Protein AF-0000000082935110 (afdb_homodimer)

pLDDT: mean 93.35, std 10.2, range [37.31, 98.75]

InterPro domains:
  IPR002645 STAS domain [PF01740] (18-103)
  IPR002645 STAS domain [PS50801] (18-109)
  IPR003658 Anti-sigma factor antagonist [TIGR00377] (7-105)
  IPR036513 STAS domain superfamily [G3DSA:3.30.750.24] (7-109)
  IPR036513 STAS domain superfamily [SSF52091] (7-104)

Structure (mmCIF, N/CA/C/O backbone):
data_AF-0000000082935110-model_v1
#
loop_
_entity.id
_entity.type
_entity.pdbx_description
1 polymer 'Anti-sigma factor antagonist'
#
loop_
_atom_site.group_PDB
_atom_site.id
_atom_site.type_symbol
_atom_site.label_atom_id
_atom_site.label_alt_id
_atom_site.label_comp_id
_atom_site.label_asym_id
_atom_site.label_entity_id
_atom_site.label_seq_id
_atom_site.pdbx_PDB_ins_code
_atom_site.Cartn_x
_atom_site.Cartn_y
_atom_site.Cartn_z
_atom_site.occupancy
_atom_site.B_iso_or_equiv
_atom_site.auth_seq_id
_atom_site.auth_comp_id
_atom_site.auth_asym_id
_atom_site.auth_atom_id
_atom_site.pdbx_PDB_model_num
ATOM 1 N N . MET A 1 1 ? 16.734 -2.023 -17.781 1 62.44 1 MET A N 1
ATOM 2 C CA . MET A 1 1 ? 16.312 -3.424 -17.812 1 62.44 1 MET A CA 1
ATOM 3 C C . MET A 1 1 ? 14.797 -3.541 -17.828 1 62.44 1 MET A C 1
ATOM 5 O O . MET A 1 1 ? 14.102 -2.785 -17.141 1 62.44 1 MET A O 1
ATOM 9 N N . ASP A 1 2 ? 14.219 -4.438 -18.766 1 86.06 2 ASP A N 1
ATOM 10 C CA . ASP A 1 2 ? 12.805 -4.488 -19.141 1 86.06 2 ASP A CA 1
ATOM 11 C C . ASP A 1 2 ? 11.977 -5.184 -18.062 1 86.06 2 ASP A C 1
ATOM 13 O O . ASP A 1 2 ? 12.508 -5.984 -17.281 1 86.06 2 ASP A O 1
ATOM 17 N N . PHE A 1 3 ? 10.812 -4.848 -17.875 1 94.62 3 PHE A N 1
ATOM 18 C CA . PHE A 1 3 ? 9.859 -5.461 -16.953 1 94.62 3 PHE A CA 1
ATOM 19 C C . PHE A 1 3 ? 9.43 -6.832 -17.469 1 94.62 3 PHE A C 1
ATOM 21 O O . PHE A 1 3 ? 8.938 -6.957 -18.594 1 94.62 3 PHE A O 1
ATOM 28 N N . LYS A 1 4 ? 9.797 -7.891 -16.719 1 97.25 4 LYS A N 1
ATOM 29 C CA . LYS A 1 4 ? 9.422 -9.258 -17.094 1 97.25 4 LYS A CA 1
ATOM 30 C C . LYS A 1 4 ? 8.82 -10 -15.914 1 97.25 4 LYS A C 1
ATOM 32 O O . LYS A 1 4 ? 9.289 -9.883 -14.781 1 97.25 4 LYS A O 1
ATOM 37 N N . ILE A 1 5 ? 7.809 -10.797 -16.188 1 97.81 5 ILE A N 1
ATOM 38 C CA . ILE A 1 5 ? 7.18 -11.648 -15.188 1 97.81 5 ILE A CA 1
ATOM 39 C C . ILE A 1 5 ? 7.117 -13.086 -15.695 1 97.81 5 ILE A C 1
ATOM 41 O O . ILE A 1 5 ? 6.672 -13.344 -16.812 1 97.81 5 ILE A O 1
ATOM 45 N N . THR A 1 6 ? 7.613 -13.977 -14.883 1 98.5 6 THR A N 1
ATOM 46 C CA . THR A 1 6 ? 7.438 -15.398 -15.164 1 98.5 6 THR A CA 1
ATOM 47 C C . THR A 1 6 ? 6.695 -16.078 -14.031 1 98.5 6 THR A C 1
ATOM 49 O O . THR A 1 6 ? 6.684 -15.594 -12.898 1 98.5 6 THR A O 1
ATOM 52 N N . HIS A 1 7 ? 6.023 -17.141 -14.367 1 98.5 7 HIS A N 1
ATOM 53 C CA . HIS A 1 7 ? 5.211 -17.812 -13.367 1 98.5 7 HIS A CA 1
ATOM 54 C C . HIS A 1 7 ? 5.156 -19.312 -13.625 1 98.5 7 HIS A C 1
ATOM 56 O O . HIS A 1 7 ? 5.301 -19.766 -14.766 1 98.5 7 HIS A O 1
ATOM 62 N N . LYS A 1 8 ? 5.055 -20.016 -12.57 1 98.38 8 LYS A N 1
ATOM 63 C CA . LYS A 1 8 ? 4.875 -21.469 -12.602 1 98.38 8 LYS A CA 1
ATOM 64 C C . LYS A 1 8 ? 3.965 -21.922 -11.477 1 98.38 8 LYS A C 1
ATOM 66 O O . LYS A 1 8 ? 4.086 -21.469 -10.336 1 98.38 8 LYS A O 1
ATOM 71 N N . LEU A 1 9 ? 3.107 -22.859 -11.812 1 98.06 9 LEU A N 1
ATOM 72 C CA . LEU A 1 9 ? 2.205 -23.391 -10.797 1 98.06 9 LEU A CA 1
ATOM 73 C C . LEU A 1 9 ? 2.756 -24.688 -10.211 1 98.06 9 LEU A C 1
ATOM 75 O O . LEU A 1 9 ? 3.176 -25.578 -10.945 1 98.06 9 LEU A O 1
ATOM 79 N N . ASN A 1 10 ? 2.951 -24.688 -8.906 1 96.88 10 ASN A N 1
ATOM 80 C CA . ASN A 1 10 ? 3.139 -25.938 -8.18 1 96.88 10 ASN A CA 1
ATOM 81 C C . ASN A 1 10 ? 1.813 -26.5 -7.668 1 96.88 10 ASN A C 1
ATOM 83 O O . ASN A 1 10 ? 1.319 -26.078 -6.625 1 96.88 10 ASN A O 1
ATOM 87 N N . GLU A 1 11 ? 1.205 -27.422 -8.305 1 92.25 11 GLU A N 1
ATOM 88 C CA . GLU A 1 11 ? -0.137 -27.922 -8.031 1 92.25 11 GLU A CA 1
ATOM 89 C C . GLU A 1 11 ? -0.191 -28.641 -6.684 1 92.25 11 GLU A C 1
ATOM 91 O O . GLU A 1 11 ? -1.159 -28.5 -5.934 1 92.25 11 GLU A O 1
ATOM 96 N N . SER A 1 12 ? 0.824 -29.312 -6.422 1 93.12 12 SER A N 1
ATOM 97 C CA . SER A 1 12 ? 0.842 -30.109 -5.203 1 93.12 12 SER A CA 1
ATOM 98 C C . SER A 1 12 ? 0.8 -29.234 -3.961 1 93.12 12 SER A C 1
ATOM 100 O O . SER A 1 12 ? 0.124 -29.562 -2.982 1 93.12 12 SER A O 1
ATOM 102 N N . ASP A 1 13 ? 1.479 -28.062 -4.051 1 93.25 13 ASP A N 1
ATOM 103 C CA . ASP A 1 13 ? 1.578 -27.188 -2.891 1 93.25 13 ASP A CA 1
ATOM 104 C C . ASP A 1 13 ? 0.566 -26.047 -2.98 1 93.25 13 ASP A C 1
ATOM 106 O O . ASP A 1 13 ? 0.461 -25.234 -2.062 1 93.25 13 ASP A O 1
ATOM 110 N N . HIS A 1 14 ? -0.193 -26.016 -4.141 1 95.06 14 HIS A N 1
ATOM 111 C CA . HIS A 1 14 ? -1.148 -24.938 -4.379 1 95.06 14 HIS A CA 1
ATOM 112 C C . HIS A 1 14 ? -0.482 -23.578 -4.258 1 95.06 14 HIS A C 1
ATOM 114 O O . HIS A 1 14 ? -0.963 -22.719 -3.525 1 95.06 14 HIS A O 1
ATOM 120 N N . GLN A 1 15 ? 0.597 -23.484 -5.055 1 97.94 15 GLN A N 1
ATOM 121 C CA . GLN A 1 15 ? 1.384 -22.25 -5.012 1 97.94 15 GLN A CA 1
ATOM 122 C C . GLN A 1 15 ? 1.735 -21.781 -6.418 1 97.94 15 GLN A C 1
ATOM 124 O O . GLN A 1 15 ? 2.082 -22.578 -7.285 1 97.94 15 GLN A O 1
ATOM 129 N N . TRP A 1 16 ? 1.594 -20.469 -6.613 1 98.62 16 TRP A N 1
ATOM 130 C CA . TRP A 1 16 ? 2.201 -19.828 -7.777 1 98.62 16 TRP A CA 1
ATOM 131 C C . TRP A 1 16 ? 3.611 -19.344 -7.457 1 98.62 16 TRP A C 1
ATOM 133 O O . TRP A 1 16 ? 3.812 -18.594 -6.5 1 98.62 16 TRP A O 1
ATOM 143 N N . HIS A 1 17 ? 4.562 -19.859 -8.18 1 98.75 17 HIS A N 1
ATOM 144 C CA . HIS A 1 17 ? 5.91 -19.297 -8.117 1 98.75 17 HIS A CA 1
ATOM 145 C C . HIS A 1 17 ? 6.125 -18.25 -9.211 1 98.75 17 HIS A C 1
ATOM 147 O O . HIS A 1 17 ? 6.051 -18.562 -10.398 1 98.75 17 HIS A O 1
ATOM 153 N N . ILE A 1 18 ? 6.379 -17.016 -8.828 1 98.69 18 ILE A N 1
ATOM 154 C CA . ILE A 1 18 ? 6.449 -15.875 -9.742 1 98.69 18 ILE A CA 1
ATOM 155 C C . ILE A 1 18 ? 7.809 -15.195 -9.617 1 98.69 18 ILE A C 1
ATOM 157 O O . ILE A 1 18 ? 8.344 -15.062 -8.516 1 98.69 18 ILE A O 1
ATOM 161 N N . SER A 1 19 ? 8.352 -14.812 -10.711 1 98.56 19 SER A N 1
ATOM 162 C CA . SER A 1 19 ? 9.57 -14.008 -10.719 1 98.56 19 SER A CA 1
ATOM 163 C C . SER A 1 19 ? 9.336 -12.672 -11.422 1 98.56 19 SER A C 1
ATOM 165 O O . SER A 1 19 ? 8.758 -12.625 -12.508 1 98.56 19 SER A O 1
ATOM 167 N N . ILE A 1 20 ? 9.773 -11.602 -10.773 1 98.19 20 ILE A N 1
ATOM 168 C CA . ILE A 1 20 ? 9.641 -10.266 -11.344 1 98.19 20 ILE A CA 1
ATOM 169 C C . ILE A 1 20 ? 11.031 -9.68 -11.602 1 98.19 20 ILE A C 1
ATOM 171 O O . ILE A 1 20 ? 11.891 -9.695 -10.719 1 98.19 20 ILE A O 1
ATOM 175 N N . GLU A 1 21 ? 11.195 -9.172 -12.781 1 97.75 21 GLU A N 1
ATOM 176 C CA . GLU A 1 21 ? 12.445 -8.539 -13.18 1 97.75 21 GLU A CA 1
ATOM 177 C C . GLU A 1 21 ? 12.219 -7.086 -13.586 1 97.75 21 GLU A C 1
ATOM 179 O O . GLU A 1 21 ? 11.234 -6.766 -14.25 1 97.75 21 GLU A O 1
ATOM 184 N N . GLY A 1 22 ? 13.156 -6.211 -13.188 1 97.5 22 GLY A N 1
ATOM 185 C CA . GLY A 1 22 ? 13.094 -4.812 -13.578 1 97.5 22 GLY A CA 1
ATOM 186 C C . GLY A 1 22 ? 12.594 -3.904 -12.469 1 97.5 22 GLY A C 1
ATOM 187 O O . GLY A 1 22 ? 13.031 -4.02 -11.328 1 97.5 22 GLY A O 1
ATOM 188 N N . GLU A 1 23 ? 11.805 -2.928 -12.875 1 97.19 23 GLU A N 1
ATOM 189 C CA . GLU A 1 23 ? 11.219 -1.966 -11.945 1 97.19 23 GLU A CA 1
ATOM 190 C C . GLU A 1 23 ? 9.695 -1.982 -12.016 1 97.19 23 GLU A C 1
ATOM 192 O O . GLU A 1 23 ? 9.117 -2.389 -13.023 1 97.19 23 GLU A O 1
ATOM 197 N N . ILE A 1 24 ? 9.062 -1.687 -10.891 1 96.56 24 ILE A N 1
ATOM 198 C CA . ILE A 1 24 ? 7.613 -1.527 -10.875 1 96.56 24 ILE A CA 1
ATOM 199 C C . ILE A 1 24 ? 7.258 -0.07 -10.594 1 96.56 24 ILE A C 1
ATOM 201 O O . ILE A 1 24 ? 7.562 0.453 -9.516 1 96.56 24 ILE A O 1
ATOM 205 N N . ASP A 1 25 ? 6.684 0.515 -11.609 1 92.94 25 ASP A N 1
ATOM 206 C CA . ASP A 1 25 ? 6.293 1.915 -11.484 1 92.94 25 ASP A CA 1
ATOM 207 C C . ASP A 1 25 ? 4.938 2.164 -12.141 1 92.94 25 ASP A C 1
ATOM 209 O O . ASP A 1 25 ? 4.188 1.224 -12.406 1 92.94 25 ASP A O 1
ATOM 213 N N . ILE A 1 26 ? 4.629 3.371 -12.359 1 87.56 26 ILE A N 1
ATOM 214 C CA . ILE A 1 26 ? 3.311 3.779 -12.828 1 87.56 26 ILE A CA 1
ATOM 215 C C . ILE A 1 26 ? 3.047 3.176 -14.211 1 87.56 26 ILE A C 1
ATOM 217 O O . ILE A 1 26 ? 1.896 2.936 -14.578 1 87.56 26 ILE A O 1
ATOM 221 N N . TYR A 1 27 ? 4.066 2.824 -14.906 1 91.31 27 TYR A N 1
ATOM 222 C CA . TYR A 1 27 ? 3.91 2.389 -16.297 1 91.31 27 TYR A CA 1
ATOM 223 C C . TYR A 1 27 ? 3.588 0.901 -16.359 1 91.31 27 TYR A C 1
ATOM 225 O O . TYR A 1 27 ? 2.936 0.445 -17.297 1 91.31 27 TYR A O 1
ATOM 233 N N . ASN A 1 28 ? 4.023 0.143 -15.328 1 94.62 28 ASN A N 1
ATOM 234 C CA . ASN A 1 28 ? 3.852 -1.299 -15.477 1 94.62 28 ASN A CA 1
ATOM 235 C C . ASN A 1 28 ? 3.143 -1.902 -14.266 1 94.62 28 ASN A C 1
ATOM 237 O O . ASN A 1 28 ? 2.889 -3.107 -14.227 1 94.62 28 ASN A O 1
ATOM 241 N N . SER A 1 29 ? 2.801 -1.12 -13.289 1 95.69 29 SER A N 1
ATOM 242 C CA . SER A 1 29 ? 2.131 -1.603 -12.086 1 95.69 29 SER A CA 1
ATOM 243 C C . SER A 1 29 ? 0.805 -2.277 -12.422 1 95.69 29 SER A C 1
ATOM 245 O O . SER A 1 29 ? 0.454 -3.299 -11.828 1 95.69 29 SER A O 1
ATOM 247 N N . GLU A 1 30 ? 0.06 -1.732 -13.359 1 93.81 30 GLU A N 1
ATOM 248 C CA . GLU A 1 30 ? -1.21 -2.324 -13.773 1 93.81 30 GLU A CA 1
ATOM 249 C C . GLU A 1 30 ? -0.994 -3.658 -14.477 1 93.81 30 GLU A C 1
ATOM 251 O O . GLU A 1 30 ? -1.81 -4.574 -14.352 1 93.81 30 GLU A O 1
ATOM 256 N N . GLN A 1 31 ? 0.035 -3.666 -15.195 1 95.5 31 GLN A N 1
ATOM 257 C CA . GLN A 1 31 ? 0.378 -4.93 -15.836 1 95.5 31 GLN A CA 1
ATOM 258 C C . GLN A 1 31 ? 0.664 -6.016 -14.805 1 95.5 31 GLN A C 1
ATOM 260 O O . GLN A 1 31 ? 0.218 -7.152 -14.945 1 95.5 31 GLN A O 1
ATOM 265 N N . LEU A 1 32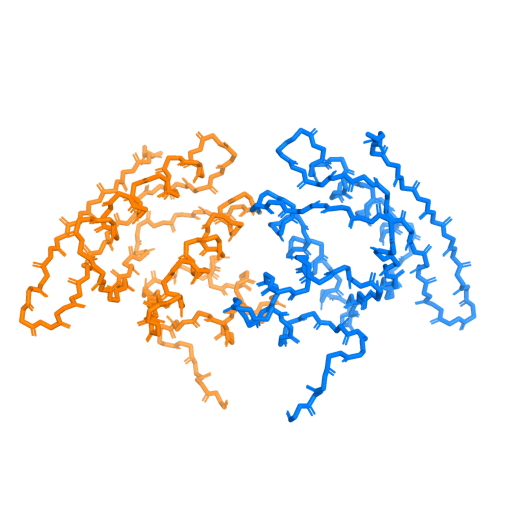 ? 1.422 -5.664 -13.797 1 97.38 32 LEU A N 1
ATOM 266 C CA . LEU A 1 32 ? 1.684 -6.586 -12.695 1 97.38 32 LEU A CA 1
ATOM 267 C C . LEU A 1 32 ? 0.38 -7.062 -12.062 1 97.38 32 LEU A C 1
ATOM 269 O O . LEU A 1 32 ? 0.146 -8.266 -11.938 1 97.38 32 LEU A O 1
ATOM 273 N N . LYS A 1 33 ? -0.404 -6.148 -11.68 1 96.88 33 LYS A N 1
ATOM 274 C CA . LYS A 1 33 ? -1.681 -6.449 -11.031 1 96.88 33 LYS A CA 1
ATOM 275 C C . LYS A 1 33 ? -2.533 -7.363 -11.906 1 96.88 33 LYS A C 1
ATOM 277 O O . LYS A 1 33 ? -3.055 -8.375 -11.438 1 96.88 33 LYS A O 1
ATOM 282 N N . GLY A 1 34 ? -2.662 -6.996 -13.195 1 97.5 34 GLY A N 1
ATOM 283 C CA . GLY A 1 34 ? -3.459 -7.785 -14.117 1 97.5 34 GLY A CA 1
ATOM 284 C C . GLY A 1 34 ? -2.977 -9.219 -14.258 1 97.5 34 GLY A C 1
ATOM 285 O O . GLY A 1 34 ? -3.779 -10.148 -14.25 1 97.5 34 GLY A O 1
ATOM 286 N N . LYS A 1 35 ? -1.731 -9.344 -14.352 1 98.19 35 LYS A N 1
ATOM 287 C CA . LYS A 1 35 ? -1.155 -10.672 -14.508 1 98.19 35 LYS A CA 1
ATOM 288 C C . LYS A 1 35 ? -1.41 -11.531 -13.273 1 98.19 35 LYS A C 1
ATOM 290 O O . LYS A 1 35 ? -1.788 -12.703 -13.391 1 98.19 35 LYS A O 1
ATOM 295 N N . LEU A 1 36 ? -1.192 -10.984 -12.109 1 98.44 36 LEU A N 1
ATOM 296 C CA . LEU A 1 36 ? -1.389 -11.75 -10.875 1 98.44 36 LEU A CA 1
ATOM 297 C C . LEU A 1 36 ? -2.861 -12.086 -10.672 1 98.44 36 LEU A C 1
ATOM 299 O O . LEU A 1 36 ? -3.195 -13.172 -10.203 1 98.44 36 LEU A O 1
ATOM 303 N N . TYR A 1 37 ? -3.75 -11.203 -11.086 1 98.31 37 TYR A N 1
ATOM 304 C CA . TYR A 1 37 ? -5.18 -11.484 -11.031 1 98.31 37 TYR A CA 1
ATOM 305 C C . TYR A 1 37 ? -5.543 -12.641 -11.953 1 98.31 37 TYR A C 1
ATOM 307 O O . TYR A 1 37 ? -6.324 -13.516 -11.586 1 98.31 37 TYR A O 1
ATOM 315 N N . GLU A 1 38 ? -4.969 -12.555 -13.141 1 98.44 38 GLU A N 1
ATOM 316 C CA . GLU A 1 38 ? -5.215 -13.625 -14.102 1 98.44 38 GLU A CA 1
ATOM 317 C C . GLU A 1 38 ? -4.812 -14.984 -13.539 1 98.44 38 GLU A C 1
ATOM 319 O O . GLU A 1 38 ? -5.547 -15.961 -13.68 1 98.44 38 GLU A O 1
ATOM 324 N N . LEU A 1 39 ? -3.684 -15.031 -12.93 1 98.5 39 LEU A N 1
ATOM 325 C CA . LEU A 1 39 ? -3.203 -16.281 -12.344 1 98.5 39 LEU A CA 1
ATOM 326 C C . LEU A 1 39 ? -4.152 -16.766 -11.258 1 98.5 39 LEU A C 1
ATOM 328 O O . LEU A 1 39 ? -4.457 -17.953 -11.18 1 98.5 39 LEU A O 1
ATOM 332 N N . LEU A 1 40 ? -4.664 -15.852 -10.43 1 98.19 40 LEU A N 1
ATOM 333 C CA . LEU A 1 40 ? -5.531 -16.203 -9.312 1 98.19 40 LEU A CA 1
ATOM 334 C C . LEU A 1 40 ? -6.906 -16.641 -9.805 1 98.19 40 LEU A C 1
ATOM 336 O O . LEU A 1 40 ? -7.605 -17.391 -9.125 1 98.19 40 LEU A O 1
ATOM 340 N N . GLU A 1 41 ? -7.254 -16.109 -11 1 97.75 41 GLU A N 1
ATOM 341 C CA . GLU A 1 41 ? -8.492 -16.578 -11.625 1 97.75 41 GLU A CA 1
ATOM 342 C C . GLU A 1 41 ? -8.367 -18 -12.125 1 97.75 41 GLU A C 1
ATOM 344 O O . GLU A 1 41 ? -9.328 -18.781 -12.07 1 97.75 41 GLU A O 1
ATOM 349 N N . GLU A 1 42 ? -7.215 -18.234 -12.602 1 97.5 42 GLU A N 1
ATOM 350 C CA . GLU A 1 42 ? -6.945 -19.594 -13.07 1 97.5 42 GLU A CA 1
ATOM 351 C C . GLU A 1 42 ? -6.914 -20.594 -11.914 1 97.5 42 GLU A C 1
ATOM 353 O O . GLU A 1 42 ? -7.484 -21.672 -12.008 1 97.5 42 GLU A O 1
ATOM 358 N N . LYS A 1 43 ? -6.211 -20.203 -10.805 1 97.75 43 LYS A N 1
ATOM 359 C CA . LYS A 1 43 ? -6.102 -21.031 -9.609 1 97.75 43 LYS A CA 1
ATOM 360 C C . LYS A 1 43 ? -5.887 -20.188 -8.367 1 97.75 43 LYS A C 1
ATOM 362 O O . LYS A 1 43 ? -4.898 -19.453 -8.273 1 97.75 43 LYS A O 1
ATOM 367 N N . GLN A 1 44 ? -6.863 -20.344 -7.504 1 97.56 44 GLN A N 1
ATOM 368 C CA . GLN A 1 44 ? -6.664 -19.688 -6.211 1 97.56 44 GLN A CA 1
ATOM 369 C C . GLN A 1 44 ? -5.578 -20.391 -5.402 1 97.56 44 GLN A C 1
ATOM 371 O O . GLN A 1 44 ? -5.75 -21.547 -4.992 1 97.56 44 GLN A O 1
ATOM 376 N N . ALA A 1 45 ? -4.422 -19.719 -5.262 1 97.94 45 ALA A N 1
ATOM 377 C CA . ALA A 1 45 ? -3.262 -20.281 -4.574 1 97.94 45 ALA A CA 1
ATOM 378 C C . ALA A 1 45 ? -2.398 -19.188 -3.967 1 97.94 45 ALA A C 1
ATOM 380 O O . ALA A 1 45 ? -2.504 -18.016 -4.355 1 97.94 45 ALA A O 1
ATOM 381 N N . ASP A 1 46 ? -1.572 -19.547 -3.01 1 97.88 46 ASP A N 1
ATOM 382 C CA . ASP A 1 46 ? -0.601 -18.594 -2.473 1 97.88 46 ASP A CA 1
ATOM 383 C C . ASP A 1 46 ? 0.363 -18.125 -3.559 1 97.88 46 ASP A C 1
ATOM 385 O O . ASP A 1 46 ? 0.668 -18.859 -4.492 1 97.88 46 ASP A O 1
ATOM 389 N N . LEU A 1 47 ? 0.794 -16.891 -3.432 1 98.5 47 LEU A N 1
ATOM 390 C CA . LEU A 1 47 ? 1.776 -16.344 -4.359 1 98.5 47 LEU A CA 1
ATOM 391 C C . LEU A 1 47 ? 3.16 -16.297 -3.719 1 98.5 47 LEU A C 1
ATOM 393 O O . LEU A 1 47 ? 3.33 -15.719 -2.643 1 98.5 47 LEU A O 1
ATOM 397 N N . TYR A 1 48 ? 4.094 -16.969 -4.262 1 98.31 48 TYR A N 1
ATOM 398 C CA . TYR A 1 48 ? 5.504 -16.875 -3.902 1 98.31 48 TYR A CA 1
ATOM 399 C C . TYR A 1 48 ? 6.281 -16.078 -4.949 1 98.31 48 TYR A C 1
ATOM 401 O O . TYR A 1 48 ? 6.535 -16.578 -6.051 1 98.31 48 TYR A O 1
ATOM 409 N N . ILE A 1 49 ? 6.68 -14.867 -4.59 1 98.5 49 ILE A N 1
ATOM 410 C CA . ILE A 1 49 ? 7.262 -13.938 -5.555 1 98.5 49 ILE A CA 1
ATOM 411 C C . ILE A 1 49 ? 8.75 -13.766 -5.27 1 98.5 49 ILE A C 1
ATOM 413 O O . ILE A 1 49 ? 9.133 -13.266 -4.211 1 98.5 49 ILE A O 1
ATOM 417 N N . ASP A 1 50 ? 9.547 -14.234 -6.207 1 98.25 50 ASP A N 1
ATOM 418 C CA . ASP A 1 50 ? 10.992 -14.031 -6.188 1 98.25 50 ASP A CA 1
ATOM 419 C C . ASP A 1 50 ? 11.359 -12.648 -6.723 1 98.25 50 ASP A C 1
ATOM 421 O O . ASP A 1 50 ? 11.109 -12.344 -7.891 1 98.25 50 ASP A O 1
ATOM 425 N N . CYS A 1 51 ? 11.969 -11.797 -5.898 1 97.94 51 CYS A N 1
ATOM 426 C CA . CYS A 1 51 ? 12.273 -10.414 -6.258 1 97.94 51 CYS A CA 1
ATOM 427 C C . CYS A 1 51 ? 13.773 -10.219 -6.449 1 97.94 51 CYS A C 1
ATOM 429 O O . CYS A 1 51 ? 14.273 -9.102 -6.348 1 97.94 51 CYS A O 1
ATOM 431 N N . SER A 1 52 ? 14.508 -11.312 -6.719 1 97.38 52 SER A N 1
ATOM 432 C CA . SER A 1 52 ? 15.961 -11.25 -6.844 1 97.38 52 SER A CA 1
ATOM 433 C C . SER A 1 52 ? 16.375 -10.297 -7.957 1 97.38 52 SER A C 1
ATOM 435 O O . SER A 1 52 ? 17.469 -9.711 -7.902 1 97.38 52 SER A O 1
ATOM 437 N N . ASN A 1 53 ? 15.516 -10.086 -8.969 1 97.62 53 ASN A N 1
ATOM 438 C CA . ASN A 1 53 ? 15.859 -9.219 -10.094 1 97.62 53 ASN A CA 1
ATOM 439 C C . ASN A 1 53 ? 14.945 -7.996 -10.156 1 97.62 53 ASN A C 1
ATOM 441 O O . ASN A 1 53 ? 14.859 -7.344 -11.203 1 97.62 53 ASN A O 1
ATOM 445 N N . LEU A 1 54 ? 14.164 -7.734 -9.109 1 97.69 54 LEU A N 1
ATOM 446 C CA . LEU A 1 54 ? 13.406 -6.496 -8.977 1 97.69 54 LEU A CA 1
ATOM 447 C C . LEU A 1 54 ? 14.297 -5.363 -8.477 1 97.69 54 LEU A C 1
ATOM 449 O O . LEU A 1 54 ? 14.781 -5.406 -7.348 1 97.69 54 LEU A O 1
ATOM 453 N N . GLU A 1 55 ? 14.406 -4.352 -9.211 1 97.62 55 GLU A N 1
ATOM 454 C CA . GLU A 1 55 ? 15.375 -3.297 -8.93 1 97.62 55 GLU A CA 1
ATOM 455 C C . GLU A 1 55 ? 14.734 -2.148 -8.156 1 97.62 55 GLU A C 1
ATOM 457 O O . GLU A 1 55 ? 15.414 -1.436 -7.418 1 97.62 55 GLU A O 1
ATOM 462 N N . TYR A 1 56 ? 13.508 -1.979 -8.461 1 96.44 56 TYR A N 1
ATOM 463 C CA . TYR A 1 56 ? 12.844 -0.821 -7.871 1 96.44 56 TYR A CA 1
ATOM 464 C C . TYR A 1 56 ? 11.328 -1.013 -7.848 1 96.44 56 TYR A C 1
ATOM 466 O O . TYR A 1 56 ? 10.773 -1.682 -8.719 1 96.44 56 TYR A O 1
ATOM 474 N N . ILE A 1 57 ? 10.664 -0.428 -6.809 1 96.38 57 ILE A N 1
ATOM 475 C CA . ILE A 1 57 ? 9.211 -0.386 -6.73 1 96.38 57 ILE A CA 1
ATOM 476 C C . ILE A 1 57 ? 8.758 0.966 -6.18 1 96.38 57 ILE A C 1
ATOM 478 O O . ILE A 1 57 ? 9.32 1.465 -5.203 1 96.38 57 ILE A O 1
ATOM 482 N N . ASP A 1 58 ? 7.805 1.613 -6.859 1 93.31 58 ASP A N 1
ATOM 483 C CA . ASP A 1 58 ? 7.293 2.881 -6.348 1 93.31 58 ASP A CA 1
ATOM 484 C C . ASP A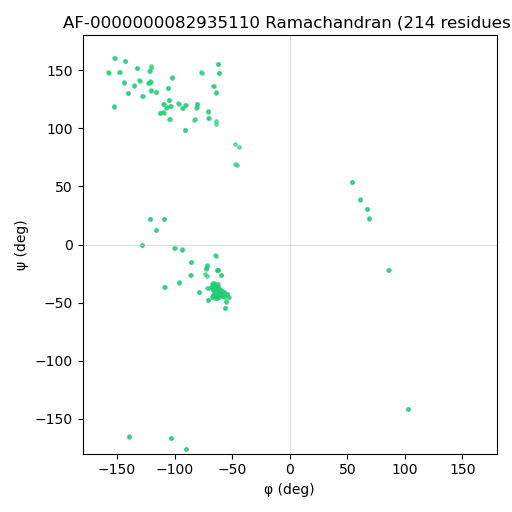 1 58 ? 5.926 2.699 -5.699 1 93.31 58 ASP A C 1
ATOM 486 O O . ASP A 1 58 ? 5.523 1.575 -5.387 1 93.31 58 ASP A O 1
ATOM 490 N N . SER A 1 59 ? 5.258 3.729 -5.449 1 91.62 59 SER A N 1
ATOM 491 C CA . SER A 1 59 ? 3.979 3.703 -4.746 1 91.62 59 SER A CA 1
ATOM 492 C C . SER A 1 59 ? 2.92 2.961 -5.551 1 91.62 59 SER A C 1
ATOM 494 O O . SER A 1 59 ? 2.08 2.258 -4.984 1 91.62 59 SER A O 1
ATOM 496 N N . THR A 1 60 ? 2.973 3.117 -6.898 1 93.12 60 THR A N 1
ATOM 497 C CA . THR A 1 60 ? 1.997 2.408 -7.719 1 93.12 60 THR A CA 1
ATOM 498 C C . THR A 1 60 ? 2.217 0.9 -7.637 1 93.12 60 THR A C 1
ATOM 500 O O . THR A 1 60 ? 1.256 0.13 -7.578 1 93.12 60 THR A O 1
ATOM 503 N N . GLY A 1 61 ? 3.451 0.499 -7.617 1 96.06 61 GLY A N 1
ATOM 504 C CA . GLY A 1 61 ? 3.783 -0.906 -7.441 1 96.06 61 GLY A CA 1
ATOM 505 C C . GLY A 1 61 ? 3.324 -1.465 -6.109 1 96.06 61 GLY A C 1
ATOM 506 O O . GLY A 1 61 ? 2.76 -2.559 -6.051 1 96.06 61 GLY A O 1
ATOM 507 N N . LEU A 1 62 ? 3.516 -0.738 -5.102 1 95.25 62 LEU A N 1
ATOM 508 C CA . LEU A 1 62 ? 3.062 -1.143 -3.773 1 95.25 62 LEU A CA 1
ATOM 509 C C . 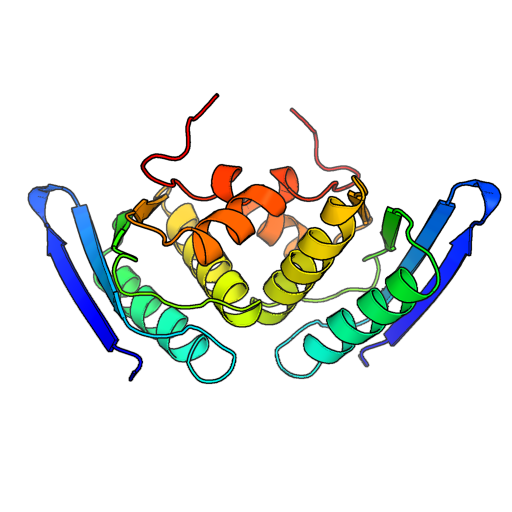LEU A 1 62 ? 1.543 -1.267 -3.732 1 95.25 62 LEU A C 1
ATOM 511 O O . LEU A 1 62 ? 1.01 -2.236 -3.188 1 95.25 62 LEU A O 1
ATOM 515 N N . GLY A 1 63 ? 0.898 -0.267 -4.289 1 95.62 63 GLY A N 1
ATOM 516 C CA . GLY A 1 63 ? -0.552 -0.319 -4.379 1 95.62 63 GLY A CA 1
ATOM 517 C C . GLY A 1 63 ? -1.06 -1.539 -5.125 1 95.62 63 GLY A C 1
ATOM 518 O O . GLY A 1 63 ? -2.043 -2.16 -4.715 1 95.62 63 GLY A O 1
ATOM 519 N N . SER A 1 64 ? -0.398 -1.88 -6.191 1 96.31 64 SER A N 1
ATOM 520 C CA . SER A 1 64 ? -0.775 -3.062 -6.957 1 96.31 64 SER A CA 1
ATOM 521 C C . SER A 1 64 ? -0.636 -4.332 -6.117 1 96.31 64 SER A C 1
ATOM 523 O O . SER A 1 64 ? -1.512 -5.199 -6.145 1 96.31 64 SER A O 1
ATOM 525 N N . LEU A 1 65 ? 0.469 -4.422 -5.355 1 96.88 65 LEU A N 1
ATOM 526 C CA . LEU A 1 65 ? 0.671 -5.582 -4.492 1 96.88 65 LEU A CA 1
ATOM 527 C C . LEU A 1 65 ? -0.409 -5.66 -3.42 1 96.88 65 LEU A C 1
ATOM 529 O O . LEU A 1 65 ? -0.904 -6.746 -3.109 1 96.88 65 LEU A O 1
ATOM 533 N N . VAL A 1 66 ? -0.791 -4.578 -2.906 1 95.12 66 VAL A N 1
ATOM 534 C CA . VAL A 1 66 ? -1.844 -4.52 -1.896 1 95.12 66 VAL A CA 1
ATOM 535 C C . VAL A 1 66 ? -3.17 -4.961 -2.508 1 95.12 66 VAL A C 1
ATOM 537 O O . VAL A 1 66 ? -3.936 -5.699 -1.879 1 95.12 66 VAL A O 1
ATOM 540 N N . SER A 1 67 ? -3.436 -4.512 -3.705 1 95.19 67 SER A N 1
ATOM 541 C CA . SER A 1 67 ? -4.652 -4.922 -4.398 1 95.19 67 SER A CA 1
ATOM 542 C C . SER A 1 67 ? -4.688 -6.43 -4.609 1 95.19 67 SER A C 1
ATOM 544 O O . SER A 1 67 ? -5.727 -7.066 -4.422 1 95.19 67 SER A O 1
ATOM 546 N N . VAL A 1 68 ? -3.604 -6.953 -4.996 1 97.5 68 VAL A N 1
ATOM 547 C CA . VAL A 1 68 ? -3.518 -8.391 -5.199 1 97.5 68 VAL A CA 1
ATOM 548 C C . VAL A 1 68 ? -3.695 -9.117 -3.863 1 97.5 68 VAL A C 1
ATOM 550 O O . VAL A 1 68 ? -4.355 -10.156 -3.795 1 97.5 68 VAL A O 1
ATOM 553 N N . LEU A 1 69 ? -3.094 -8.539 -2.836 1 96.19 69 LEU A N 1
ATOM 554 C CA . LEU A 1 69 ? -3.236 -9.117 -1.503 1 96.19 69 LEU A CA 1
ATOM 555 C C . LEU A 1 69 ? -4.703 -9.18 -1.091 1 96.19 69 LEU A C 1
ATOM 557 O O . LEU A 1 69 ? -5.148 -10.172 -0.512 1 96.19 69 LEU A O 1
ATOM 561 N N . LYS A 1 70 ? -5.441 -8.156 -1.356 1 94 70 LYS A N 1
ATOM 562 C CA . LYS A 1 70 ? -6.875 -8.141 -1.081 1 94 70 LYS A CA 1
ATOM 563 C C . LYS A 1 70 ? -7.57 -9.344 -1.701 1 94 70 LYS A C 1
ATOM 565 O O . LYS A 1 70 ? -8.367 -10.016 -1.042 1 94 70 LYS A O 1
ATOM 570 N N . LYS A 1 71 ? -7.242 -9.602 -2.891 1 95.69 71 LYS A N 1
ATOM 571 C CA . LYS A 1 71 ? -7.84 -10.727 -3.6 1 95.69 71 LYS A CA 1
ATOM 572 C C . LYS A 1 71 ? -7.418 -12.055 -2.977 1 95.69 71 LYS A C 1
ATOM 574 O O . LYS A 1 71 ? -8.25 -12.945 -2.777 1 95.69 71 LYS A O 1
ATOM 579 N N . VAL A 1 72 ? -6.148 -12.156 -2.666 1 97.25 72 VAL A N 1
ATOM 580 C CA . VAL A 1 72 ? -5.586 -13.383 -2.107 1 97.25 72 VAL A CA 1
ATOM 581 C C . VAL A 1 72 ? -6.223 -13.672 -0.75 1 97.25 72 VAL A C 1
ATOM 583 O O . VAL A 1 72 ? -6.52 -14.828 -0.429 1 97.25 72 VAL A O 1
ATOM 586 N N . LYS A 1 73 ? -6.488 -12.641 -0.006 1 95.5 73 LYS A N 1
ATOM 587 C CA . LYS A 1 73 ? -7.027 -12.789 1.344 1 95.5 73 LYS A CA 1
ATOM 588 C C . LYS A 1 73 ? -8.492 -13.219 1.309 1 95.5 73 LYS A C 1
ATOM 590 O O . LYS A 1 73 ? -9 -13.773 2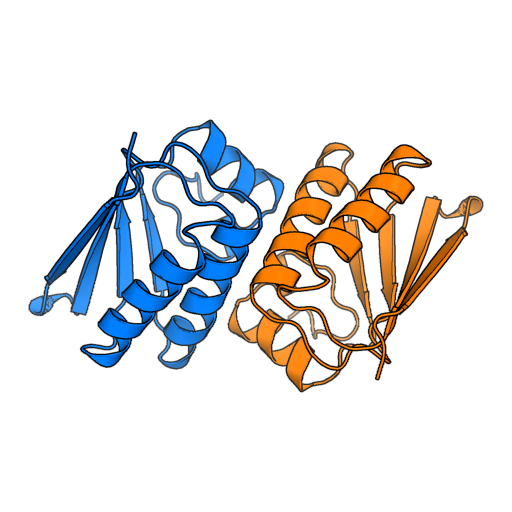.283 1 95.5 73 LYS A O 1
ATOM 595 N N . GLN A 1 74 ? -9.102 -12.992 0.203 1 94.06 74 GLN A N 1
ATOM 596 C CA . GLN A 1 74 ? -10.5 -13.383 0.064 1 94.06 74 GLN A CA 1
ATOM 597 C C . GLN A 1 74 ? -10.672 -14.898 0.186 1 94.06 74 GLN A C 1
ATOM 599 O O . GLN A 1 74 ? -11.75 -15.383 0.515 1 94.06 74 GLN A O 1
ATOM 604 N N . PHE A 1 75 ? -9.602 -15.641 -0.061 1 95.12 75 PHE A N 1
ATOM 605 C CA . PHE A 1 75 ? -9.672 -17.078 0.094 1 95.12 75 PHE A CA 1
ATOM 606 C C . PHE A 1 75 ? -8.648 -17.578 1.11 1 95.12 75 PHE A C 1
ATOM 608 O O . PHE A 1 75 ? -8.141 -18.688 0.997 1 95.12 75 PHE A O 1
ATOM 615 N N . ASN A 1 76 ? -8.211 -16.641 1.993 1 94.5 76 ASN A N 1
ATOM 616 C CA . ASN A 1 76 ? -7.34 -16.891 3.133 1 94.5 76 ASN A CA 1
ATOM 617 C C . ASN A 1 76 ? -5.945 -17.312 2.684 1 94.5 76 ASN A C 1
ATOM 619 O O . ASN A 1 76 ? -5.305 -18.141 3.332 1 94.5 76 ASN A O 1
ATOM 623 N N . GLY A 1 77 ? -5.57 -16.797 1.518 1 95.75 77 GLY A N 1
ATOM 624 C CA . GLY A 1 77 ? -4.211 -17.016 1.043 1 95.75 77 GLY A CA 1
ATOM 625 C C . GLY A 1 77 ? -3.242 -15.938 1.501 1 95.75 77 GLY A C 1
ATOM 626 O O . GLY A 1 77 ? -3.605 -15.062 2.289 1 95.75 77 GLY A O 1
ATOM 627 N N . ASN A 1 78 ? -1.916 -16.109 0.958 1 95.62 78 ASN A N 1
ATOM 628 C CA . ASN A 1 78 ? -0.868 -15.164 1.339 1 95.62 78 ASN A CA 1
ATOM 629 C C . ASN A 1 78 ? 0.063 -14.859 0.169 1 95.62 78 ASN A C 1
ATOM 631 O O . ASN A 1 78 ? 0.106 -15.609 -0.808 1 95.62 78 ASN A O 1
ATOM 635 N N . ILE A 1 79 ? 0.681 -13.75 0.31 1 97.44 79 ILE A N 1
ATOM 636 C CA . ILE A 1 79 ? 1.748 -13.375 -0.613 1 97.44 79 ILE A CA 1
ATOM 637 C C . ILE A 1 79 ? 3.096 -13.445 0.102 1 97.44 79 ILE A C 1
ATOM 639 O O . ILE A 1 79 ? 3.295 -12.781 1.124 1 97.44 79 ILE A O 1
ATOM 643 N N . HIS A 1 80 ? 3.939 -14.266 -0.434 1 97.31 80 HIS A N 1
ATOM 644 C CA . HIS A 1 80 ? 5.309 -14.383 0.06 1 97.31 80 HIS A CA 1
ATOM 645 C C . HIS A 1 80 ? 6.293 -13.695 -0.876 1 97.31 80 HIS A C 1
ATOM 647 O O . HIS A 1 80 ? 6.301 -13.961 -2.08 1 97.31 80 HIS A O 1
ATOM 653 N N . LEU A 1 81 ? 7.039 -12.781 -0.308 1 98.06 81 LEU A N 1
ATOM 654 C CA . LEU A 1 81 ? 8.094 -12.117 -1.062 1 98.06 81 LEU A CA 1
ATOM 655 C C . LEU A 1 81 ? 9.469 -12.625 -0.64 1 98.06 81 LEU A C 1
ATOM 657 O O . LEU A 1 81 ? 9.734 -12.797 0.552 1 98.06 81 LEU A O 1
ATOM 661 N N . SER A 1 82 ? 10.32 -12.914 -1.626 1 97.5 82 SER A N 1
ATOM 662 C CA . SER A 1 82 ? 11.656 -13.398 -1.298 1 97.5 82 SER A CA 1
ATOM 663 C C . SER A 1 82 ? 12.727 -12.656 -2.092 1 97.5 82 SER A C 1
ATOM 665 O O . SER A 1 82 ? 12.438 -12.078 -3.139 1 97.5 82 SER A O 1
ATOM 667 N N . GLN A 1 83 ? 13.938 -12.578 -1.487 1 97.44 83 GLN A N 1
ATOM 668 C CA . GLN A 1 83 ? 15.164 -12.078 -2.109 1 97.44 83 GLN A CA 1
ATOM 669 C C . GLN A 1 83 ? 15.008 -10.617 -2.525 1 97.44 83 GLN A C 1
ATOM 671 O O . GLN A 1 83 ? 15.414 -10.234 -3.623 1 97.44 83 GLN A O 1
ATOM 676 N N . LEU A 1 84 ? 14.305 -9.859 -1.655 1 97 84 LEU A N 1
ATOM 677 C CA . LEU A 1 84 ? 14.203 -8.43 -1.902 1 97 84 LEU A CA 1
ATOM 678 C C . LEU A 1 84 ? 15.57 -7.766 -1.819 1 97 84 LEU A C 1
ATOM 680 O O . LEU A 1 84 ? 16.344 -8.031 -0.893 1 97 84 LEU A O 1
ATOM 684 N N . LYS A 1 85 ? 15.859 -7.008 -2.795 1 96.69 85 LYS A N 1
ATOM 685 C CA . LYS A 1 85 ? 17.062 -6.188 -2.672 1 96.69 85 LYS A CA 1
ATOM 686 C C . LYS A 1 85 ? 16.938 -5.211 -1.507 1 96.69 85 LYS A C 1
ATOM 688 O O . LYS A 1 85 ? 15.836 -4.836 -1.112 1 96.69 85 LYS A O 1
ATOM 693 N N . PRO A 1 86 ? 18.031 -4.789 -0.974 1 95.31 86 PRO A N 1
ATOM 694 C CA . PRO A 1 86 ? 18.016 -3.943 0.223 1 95.31 86 PRO A CA 1
ATOM 695 C C . PRO A 1 86 ? 17.156 -2.695 0.055 1 95.31 86 PRO A C 1
ATOM 697 O O . PRO A 1 86 ? 16.406 -2.33 0.966 1 95.31 86 PRO A O 1
ATOM 700 N N . ASN A 1 87 ? 17.281 -2.047 -1.13 1 94.44 87 ASN A N 1
ATOM 701 C CA . ASN A 1 87 ? 16.531 -0.815 -1.356 1 94.44 87 ASN A CA 1
ATOM 702 C C . ASN A 1 87 ? 15.023 -1.073 -1.393 1 94.44 87 ASN A C 1
ATOM 704 O O . ASN A 1 87 ? 14.234 -0.232 -0.957 1 94.44 87 ASN A O 1
ATOM 708 N N . VAL A 1 88 ? 14.594 -2.227 -1.876 1 95.44 88 VAL A N 1
ATOM 709 C CA . VAL A 1 88 ? 13.18 -2.596 -1.926 1 95.44 88 VAL A CA 1
ATOM 710 C C . VAL A 1 88 ? 12.719 -3.055 -0.545 1 95.44 88 VAL A C 1
ATOM 712 O O . VAL A 1 88 ? 11.656 -2.648 -0.074 1 95.44 88 VAL A O 1
ATOM 715 N N . ALA A 1 89 ? 13.578 -3.836 0.135 1 95.19 89 ALA A N 1
ATOM 716 C CA . ALA A 1 89 ? 13.266 -4.34 1.47 1 95.19 89 ALA A CA 1
ATOM 717 C C . ALA A 1 89 ? 13.094 -3.193 2.463 1 95.19 89 ALA A C 1
ATOM 719 O O . ALA A 1 89 ? 12.234 -3.252 3.344 1 95.19 89 ALA A O 1
ATOM 720 N N . LYS A 1 90 ? 13.852 -2.225 2.299 1 93 90 LYS A N 1
ATOM 721 C CA . LYS A 1 90 ? 13.812 -1.072 3.195 1 93 90 LYS A CA 1
ATOM 722 C C . LYS A 1 90 ? 12.453 -0.387 3.154 1 93 90 LYS A C 1
ATOM 724 O O . LYS A 1 90 ? 11.945 0.063 4.184 1 93 90 LYS A O 1
ATOM 729 N N . ILE A 1 91 ? 11.875 -0.311 2.008 1 92.69 91 ILE A N 1
ATOM 730 C CA . ILE A 1 91 ? 10.578 0.326 1.847 1 92.69 91 ILE A CA 1
ATOM 731 C C . ILE A 1 91 ? 9.523 -0.437 2.648 1 92.69 91 ILE A C 1
ATOM 733 O O . ILE A 1 91 ? 8.719 0.166 3.363 1 92.69 91 ILE A O 1
ATOM 737 N N . PHE A 1 92 ? 9.523 -1.722 2.602 1 94.31 92 PHE A N 1
ATOM 738 C CA . PHE A 1 92 ? 8.562 -2.549 3.322 1 94.31 92 PHE A CA 1
ATOM 739 C C . PHE A 1 92 ? 8.766 -2.424 4.828 1 94.31 92 PHE A C 1
ATOM 741 O O . PHE A 1 92 ? 7.793 -2.391 5.586 1 94.31 92 PHE A O 1
ATOM 748 N N . LYS A 1 93 ? 10.008 -2.326 5.195 1 92.88 93 LYS A N 1
ATOM 749 C CA . LYS A 1 93 ? 10.328 -2.242 6.617 1 92.88 93 LYS A CA 1
ATOM 750 C C . LYS A 1 93 ? 9.914 -0.893 7.195 1 92.88 93 LYS A C 1
ATOM 752 O O . LYS A 1 93 ? 9.242 -0.833 8.219 1 92.88 93 LYS A O 1
ATOM 757 N N . ILE A 1 94 ? 10.289 0.16 6.473 1 91.56 94 ILE A N 1
ATOM 758 C CA . ILE A 1 94 ? 10.031 1.512 6.957 1 91.56 94 ILE A CA 1
ATOM 759 C C . ILE A 1 94 ? 8.523 1.74 7.078 1 91.56 94 ILE A C 1
ATOM 761 O O . ILE A 1 94 ? 8.07 2.416 8 1 91.56 94 ILE A O 1
ATOM 765 N N . THR A 1 95 ? 7.758 1.125 6.16 1 90.31 95 THR A N 1
ATOM 766 C CA . THR A 1 95 ? 6.316 1.363 6.125 1 90.31 95 THR A CA 1
ATOM 767 C C . THR A 1 95 ? 5.574 0.31 6.941 1 90.31 95 THR A C 1
ATOM 769 O O . THR A 1 95 ? 4.34 0.292 6.965 1 90.31 95 THR A O 1
ATOM 772 N N . ASP A 1 96 ? 6.27 -0.706 7.48 1 90.69 96 ASP A N 1
ATOM 773 C CA . ASP A 1 96 ? 5.723 -1.81 8.258 1 90.69 96 ASP A CA 1
ATOM 774 C C . ASP A 1 96 ? 4.871 -2.729 7.387 1 90.69 96 ASP A C 1
ATOM 776 O O . ASP A 1 96 ? 3.949 -3.385 7.883 1 90.69 96 ASP A O 1
ATOM 780 N N . LEU A 1 97 ? 5.098 -2.715 6.09 1 92.75 97 LEU A N 1
ATOM 781 C CA . LEU A 1 97 ? 4.383 -3.617 5.195 1 92.75 97 LEU A CA 1
ATOM 782 C C . LEU A 1 97 ? 4.863 -5.055 5.371 1 92.75 97 LEU A C 1
ATOM 784 O O . LEU A 1 97 ? 4.203 -5.992 4.926 1 92.75 97 LEU A O 1
ATOM 788 N N . ASN A 1 98 ? 6.035 -5.145 5.973 1 90.44 98 ASN A N 1
ATOM 789 C CA . ASN A 1 98 ? 6.52 -6.48 6.309 1 90.44 98 ASN A CA 1
ATOM 790 C C . ASN A 1 98 ? 5.621 -7.16 7.336 1 90.44 98 ASN A C 1
ATOM 792 O O . ASN A 1 98 ? 5.73 -8.367 7.559 1 90.44 98 ASN A O 1
ATOM 796 N N . LYS A 1 99 ? 4.727 -6.449 7.895 1 89.44 99 LYS A N 1
ATOM 797 C CA . LYS A 1 99 ? 3.723 -7.02 8.789 1 89.44 99 LYS A CA 1
ATOM 798 C C . LYS A 1 99 ? 2.52 -7.539 8.008 1 89.44 99 LYS A C 1
ATOM 800 O O . LYS A 1 99 ? 1.698 -8.289 8.547 1 89.44 99 LYS A O 1
ATOM 805 N N . VAL A 1 100 ? 2.402 -7.164 6.801 1 91.5 100 VAL A N 1
ATOM 806 C CA . VAL A 1 100 ? 1.244 -7.457 5.965 1 91.5 100 VAL A CA 1
ATOM 807 C C . VAL A 1 100 ? 1.62 -8.492 4.906 1 91.5 100 VAL A C 1
ATOM 809 O O . VAL A 1 100 ? 0.831 -9.391 4.602 1 91.5 100 VAL A O 1
ATOM 812 N N . PHE A 1 101 ? 2.842 -8.352 4.438 1 93.44 101 PHE A N 1
ATOM 813 C CA . PHE A 1 101 ? 3.406 -9.312 3.492 1 93.44 101 PHE A CA 1
ATOM 814 C C . PHE A 1 101 ? 4.371 -10.258 4.191 1 93.44 101 PHE A C 1
ATOM 816 O O . PHE A 1 101 ? 5.105 -9.852 5.094 1 93.44 101 PHE A O 1
ATOM 823 N N . MET A 1 102 ? 4.359 -11.469 3.754 1 92.31 102 MET A N 1
ATOM 824 C CA . MET A 1 102 ? 5.359 -12.406 4.266 1 92.31 102 MET A CA 1
ATOM 825 C C . MET A 1 102 ? 6.676 -12.258 3.512 1 92.31 102 MET A C 1
ATOM 827 O O . MET A 1 102 ? 6.766 -12.609 2.334 1 92.31 102 MET A O 1
ATOM 831 N N . ILE A 1 103 ? 7.602 -11.68 4.211 1 93.44 103 ILE A N 1
ATOM 832 C CA . ILE A 1 103 ? 8.891 -11.438 3.572 1 93.44 103 ILE A CA 1
ATOM 833 C C . ILE A 1 103 ? 9.93 -12.406 4.121 1 93.44 103 ILE A C 1
ATOM 835 O O . ILE A 1 103 ? 10.164 -12.461 5.332 1 93.44 103 ILE A O 1
ATOM 839 N N . GLU A 1 104 ? 10.414 -13.172 3.271 1 84.25 104 GLU A N 1
ATOM 840 C CA . GLU A 1 104 ? 11.438 -14.133 3.668 1 84.25 104 GLU A CA 1
ATOM 841 C C . GLU A 1 104 ? 12.727 -13.43 4.09 1 84.25 104 GLU A C 1
ATOM 843 O O . GLU A 1 104 ? 13.164 -12.484 3.436 1 84.25 104 GLU A O 1
ATOM 848 N N . GLY A 1 105 ? 13.32 -13.922 5.211 1 72.38 105 GLY A N 1
ATOM 849 C CA . GLY A 1 105 ? 14.547 -13.352 5.746 1 72.38 105 GLY A CA 1
ATOM 850 C C . GLY A 1 105 ? 14.305 -12.164 6.656 1 72.38 105 GLY A C 1
ATOM 851 O O . GLY A 1 105 ? 15.25 -11.617 7.23 1 72.38 105 GLY A O 1
ATOM 852 N N . ALA A 1 106 ? 13.164 -11.508 6.543 1 63.59 106 ALA A N 1
ATOM 853 C CA . ALA A 1 106 ? 12.859 -10.43 7.473 1 63.59 106 ALA A CA 1
ATOM 854 C C . ALA A 1 106 ? 12.734 -10.945 8.906 1 63.59 106 ALA A C 1
ATOM 856 O O . ALA A 1 106 ? 12.336 -12.094 9.117 1 63.59 106 ALA A O 1
ATOM 857 N N . ALA A 1 107 ? 13.75 -10.742 9.836 1 46.75 107 ALA A N 1
ATOM 858 C CA . ALA A 1 107 ? 13.773 -11.219 11.219 1 46.75 107 ALA A CA 1
ATOM 859 C C . ALA A 1 107 ? 12.43 -10.992 11.898 1 46.75 107 ALA A C 1
ATOM 861 O O . ALA A 1 107 ? 11.898 -9.883 11.883 1 46.75 107 ALA A O 1
ATOM 862 N N . HIS A 1 108 ? 11.469 -11.844 11.75 1 44.34 108 HIS A N 1
ATOM 863 C CA . HIS A 1 108 ? 10.227 -11.773 12.508 1 44.34 108 HIS A CA 1
ATOM 864 C C . HIS A 1 108 ? 10.492 -11.523 13.992 1 44.34 108 HIS A C 1
ATOM 866 O O . HIS A 1 108 ? 11.18 -12.312 14.641 1 44.34 108 HIS A O 1
ATOM 872 N N . GLU A 1 109 ? 10.953 -10.406 14.391 1 37.34 109 GLU A N 1
ATOM 873 C CA . GLU A 1 109 ? 11.016 -10.398 15.844 1 37.34 109 GLU A CA 1
ATOM 874 C C . GLU A 1 109 ? 9.625 -10.508 16.453 1 37.34 109 GLU A C 1
ATOM 876 O O . GLU A 1 109 ? 8.641 -10.055 15.867 1 37.34 109 GLU A O 1
ATOM 881 N N . MET B 1 1 ? -18.609 13.508 -7.652 1 62.56 1 MET B N 1
ATOM 882 C CA . MET B 1 1 ? -18.125 14.461 -6.66 1 62.56 1 MET B CA 1
ATOM 883 C C . MET B 1 1 ? -16.609 14.648 -6.781 1 62.56 1 MET B C 1
ATOM 885 O O . MET B 1 1 ? -15.883 13.688 -7.023 1 62.56 1 MET B O 1
ATOM 889 N N . ASP B 1 2 ? -16.109 15.977 -6.773 1 86.19 2 ASP B N 1
ATOM 890 C CA . ASP B 1 2 ? -14.766 16.391 -7.156 1 86.19 2 ASP B CA 1
ATOM 891 C C . ASP B 1 2 ? -13.758 16.062 -6.059 1 86.19 2 ASP B C 1
ATOM 893 O O . ASP B 1 2 ? -14.125 15.945 -4.887 1 86.19 2 ASP B O 1
ATOM 897 N N . PHE B 1 3 ? -12.602 15.766 -6.359 1 94.69 3 PHE B N 1
ATOM 898 C CA . PHE B 1 3 ? -11.5 15.516 -5.441 1 94.69 3 PHE B CA 1
ATOM 899 C C . PHE B 1 3 ? -11.047 16.812 -4.777 1 94.69 3 PHE B C 1
ATOM 901 O O . PHE B 1 3 ? -10.703 17.781 -5.461 1 94.69 3 PHE B O 1
ATOM 908 N N . LYS B 1 4 ? -11.25 16.922 -3.436 1 97.25 4 LYS B N 1
ATOM 909 C CA . LYS B 1 4 ? -10.844 18.109 -2.684 1 97.25 4 LYS B CA 1
ATOM 910 C C . LYS B 1 4 ? -10.039 17.734 -1.447 1 97.25 4 LYS B C 1
ATOM 912 O O . LYS B 1 4 ? -10.367 16.766 -0.756 1 97.25 4 LYS B O 1
ATOM 917 N N . ILE B 1 5 ? -9.023 18.516 -1.164 1 97.81 5 ILE B N 1
ATOM 918 C CA . ILE B 1 5 ? -8.211 18.328 0.037 1 97.81 5 ILE B CA 1
ATOM 919 C C . ILE B 1 5 ? -8.133 19.656 0.804 1 97.81 5 ILE B C 1
ATOM 921 O O . ILE B 1 5 ? -7.824 20.703 0.224 1 97.81 5 ILE B O 1
ATOM 925 N N . THR B 1 6 ? -8.461 19.578 2.059 1 98.5 6 THR B N 1
ATOM 926 C CA . THR B 1 6 ? -8.242 20.719 2.939 1 98.5 6 THR B CA 1
ATOM 927 C C . THR B 1 6 ? -7.305 20.359 4.086 1 98.5 6 THR B C 1
ATOM 929 O O . THR B 1 6 ? -7.172 19.172 4.43 1 98.5 6 THR B O 1
ATOM 932 N N . HIS B 1 7 ? -6.609 21.328 4.582 1 98.56 7 HIS B N 1
ATOM 933 C CA . HIS B 1 7 ? -5.625 21.047 5.621 1 98.56 7 HIS B CA 1
ATOM 934 C C . HIS B 1 7 ? -5.512 22.219 6.594 1 98.56 7 HIS B C 1
ATOM 936 O O . HIS B 1 7 ? -5.789 23.359 6.23 1 98.56 7 HIS B O 1
ATOM 942 N N . LYS B 1 8 ? -5.223 21.875 7.785 1 98.38 8 LYS B N 1
ATOM 943 C CA . LYS B 1 8 ? -4.957 22.844 8.836 1 98.38 8 LYS B CA 1
ATOM 944 C C . LYS B 1 8 ? -3.873 22.344 9.789 1 98.38 8 LYS B C 1
ATOM 946 O O . LYS B 1 8 ? -3.869 21.172 10.172 1 98.38 8 LYS B O 1
ATOM 951 N N . LEU B 1 9 ? -3.016 23.25 10.164 1 98.06 9 LEU B N 1
ATOM 952 C CA . LEU B 1 9 ? -1.953 22.891 11.086 1 98.06 9 LEU B CA 1
ATOM 953 C C . LEU B 1 9 ? -2.338 23.234 12.523 1 98.06 9 LEU B C 1
ATOM 955 O O . LEU B 1 9 ? -2.797 24.344 12.797 1 98.06 9 LEU B O 1
ATOM 959 N N . ASN B 1 10 ? -2.355 22.234 13.367 1 96.81 10 ASN B N 1
ATOM 960 C CA . ASN B 1 10 ? -2.363 22.484 14.805 1 96.81 10 ASN B CA 1
ATOM 961 C C . ASN B 1 10 ? -0.948 22.531 15.375 1 96.81 10 ASN B C 1
ATOM 963 O O . ASN B 1 10 ? -0.347 21.5 15.648 1 96.81 10 ASN B O 1
ATOM 967 N N . GLU B 1 11 ? -0.387 23.641 15.578 1 92.19 11 GLU B N 1
ATOM 968 C CA . GLU B 1 11 ? 1.01 23.844 15.953 1 92.19 11 GLU B CA 1
ATOM 969 C C . GLU B 1 11 ? 1.292 23.281 17.344 1 92.19 11 GLU B C 1
ATOM 971 O O . GLU B 1 11 ? 2.342 22.688 17.578 1 92.19 11 GLU B O 1
ATOM 976 N N . SER B 1 12 ? 0.369 23.469 18.172 1 93 12 SER B N 1
ATOM 977 C CA . SER B 1 12 ? 0.568 23.047 19.562 1 93 12 SER B CA 1
ATOM 978 C C . SER B 1 12 ? 0.721 21.531 19.672 1 93 12 SER B C 1
ATOM 980 O O . SER B 1 12 ? 1.541 21.047 20.453 1 93 12 SER B O 1
ATOM 982 N N . ASP B 1 13 ? -0.04 20.828 18.812 1 93.19 13 ASP B N 1
ATOM 983 C CA . ASP B 1 13 ? -0.038 19.359 18.906 1 93.19 13 ASP B CA 1
ATOM 984 C C . ASP B 1 13 ? 0.875 18.75 17.844 1 93.19 13 ASP B C 1
ATOM 986 O O . ASP B 1 13 ? 1.046 17.531 17.781 1 93.19 13 ASP B O 1
ATOM 990 N N . HIS B 1 14 ? 1.47 19.672 16.969 1 95.19 14 HIS B N 1
ATOM 991 C CA . HIS B 1 14 ? 2.312 19.219 15.875 1 95.19 14 HIS B CA 1
ATOM 992 C C . HIS B 1 14 ? 1.579 18.203 15.008 1 95.19 14 HIS B C 1
ATOM 994 O O . HIS B 1 14 ? 2.092 17.109 14.75 1 95.19 14 HIS B O 1
ATOM 1000 N N . GLN B 1 15 ? 0.4 18.672 14.578 1 98 15 GLN B N 1
ATOM 1001 C CA . GLN B 1 15 ? -0.453 17.797 13.781 1 98 15 GLN B CA 1
ATOM 1002 C C . GLN B 1 15 ? -1.019 18.547 12.57 1 98 15 GLN B C 1
ATOM 1004 O O . GLN B 1 15 ? -1.432 19.703 12.68 1 98 15 GLN B O 1
ATOM 1009 N N . TRP B 1 16 ? -0.991 17.844 11.43 1 98.62 16 TRP B N 1
ATOM 1010 C CA . TRP B 1 16 ? -1.788 18.281 10.289 1 98.62 16 TRP B CA 1
ATOM 1011 C C . TRP B 1 16 ? -3.17 17.641 10.312 1 98.62 16 TRP B C 1
ATOM 1013 O O . TRP B 1 16 ? -3.287 16.406 10.375 1 98.62 16 TRP B O 1
ATOM 1023 N N . HIS B 1 17 ? -4.172 18.453 10.375 1 98.75 17 HIS B N 1
ATOM 1024 C CA . HIS B 1 17 ? -5.531 17.969 10.172 1 98.75 17 HIS B CA 1
ATOM 1025 C C . HIS B 1 17 ? -5.957 18.109 8.711 1 98.75 17 HIS B C 1
ATOM 1027 O O . HIS B 1 17 ? -6.02 19.219 8.188 1 98.75 17 HIS B O 1
ATOM 1033 N N . ILE B 1 18 ? -6.238 17 8.039 1 98.69 18 ILE B N 1
ATOM 1034 C CA . ILE B 1 18 ? -6.504 16.953 6.609 1 98.69 18 ILE B CA 1
ATOM 1035 C C . ILE B 1 18 ? -7.875 16.344 6.352 1 98.69 18 ILE B C 1
ATOM 1037 O O . ILE B 1 18 ? -8.266 15.383 7.027 1 98.69 18 ILE B O 1
ATOM 1041 N N . SER B 1 19 ? -8.57 16.891 5.445 1 98.56 19 SER B N 1
ATOM 1042 C CA . SER B 1 19 ? -9.828 16.297 4.988 1 98.56 19 SER B CA 1
ATOM 1043 C C . SER B 1 19 ? -9.773 15.984 3.496 1 98.56 19 SER B C 1
ATOM 1045 O O . SER B 1 19 ? -9.352 16.828 2.693 1 98.56 19 SER B O 1
ATOM 1047 N N . ILE B 1 20 ? -10.195 14.773 3.15 1 98.19 20 ILE B N 1
ATOM 1048 C CA . ILE B 1 20 ? -10.234 14.359 1.753 1 98.19 20 ILE B CA 1
ATOM 1049 C C . ILE B 1 20 ? -11.68 14.086 1.335 1 98.19 20 ILE B C 1
ATOM 1051 O O . ILE B 1 20 ? -12.406 13.375 2.029 1 98.19 20 ILE B O 1
ATOM 1055 N N . GLU B 1 21 ? -12.023 14.656 0.217 1 97.81 21 GLU B N 1
ATOM 1056 C CA . GLU B 1 21 ? -13.359 14.469 -0.348 1 97.81 21 GLU B CA 1
ATOM 1057 C C . GLU B 1 21 ? -13.281 13.859 -1.744 1 97.81 21 GLU B C 1
ATOM 1059 O O . GLU B 1 21 ? -12.422 14.227 -2.543 1 97.81 21 GLU B O 1
ATOM 1064 N N . GLY B 1 22 ? -14.219 12.93 -2.027 1 97.5 22 GLY B N 1
ATOM 1065 C CA . GLY B 1 22 ? -14.297 12.328 -3.348 1 97.5 22 GLY B CA 1
ATOM 1066 C C . GLY B 1 22 ? -13.711 10.93 -3.402 1 97.5 22 GLY B C 1
ATOM 1067 O O . GLY B 1 22 ? -13.984 10.102 -2.529 1 97.5 22 GLY B O 1
ATOM 1068 N N . GLU B 1 23 ? -13.031 10.656 -4.508 1 97.25 23 GLU B N 1
ATOM 1069 C CA . GLU B 1 23 ? -12.398 9.359 -4.727 1 97.25 23 GLU B CA 1
ATOM 1070 C C . GLU B 1 23 ? -10.898 9.516 -4.965 1 97.25 23 GLU B C 1
ATOM 1072 O O . GLU B 1 23 ? -10.438 10.578 -5.375 1 97.25 23 GLU B O 1
ATOM 1077 N N . ILE B 1 24 ? -10.141 8.5 -4.559 1 96.56 24 ILE B N 1
ATOM 1078 C CA . ILE B 1 24 ? -8.719 8.477 -4.871 1 96.56 24 ILE B CA 1
ATOM 1079 C C . ILE B 1 24 ? -8.414 7.344 -5.848 1 96.56 24 ILE B C 1
ATOM 1081 O O . ILE B 1 24 ? -8.602 6.168 -5.52 1 96.56 24 ILE B O 1
ATOM 1085 N N . ASP B 1 25 ? -8.031 7.773 -7.02 1 92.94 25 ASP B N 1
ATOM 1086 C CA . ASP B 1 25 ? -7.715 6.801 -8.062 1 92.94 25 ASP B CA 1
ATOM 1087 C C . ASP B 1 25 ? -6.48 7.227 -8.852 1 92.94 25 ASP B C 1
ATOM 1089 O O . ASP B 1 25 ? -5.715 8.078 -8.406 1 92.94 25 ASP B O 1
ATOM 1093 N N . ILE B 1 26 ? -6.281 6.621 -9.953 1 87.5 26 ILE B N 1
ATOM 1094 C CA . ILE B 1 26 ? -5.07 6.801 -10.742 1 87.5 26 ILE B CA 1
ATOM 1095 C C . ILE B 1 26 ? -4.957 8.258 -11.188 1 87.5 26 ILE B C 1
ATOM 1097 O O . ILE B 1 26 ? -3.852 8.766 -11.406 1 87.5 26 ILE B O 1
ATOM 1101 N N . TYR B 1 27 ? -6.035 8.953 -11.219 1 91.25 27 TYR B N 1
ATOM 1102 C CA . TYR B 1 27 ? -6.039 10.297 -11.789 1 91.25 27 TYR B CA 1
ATOM 1103 C C . TYR B 1 27 ? -5.637 11.328 -10.742 1 91.25 27 TYR B C 1
ATOM 1105 O O . TYR B 1 27 ? -5.098 12.383 -11.078 1 91.25 27 TYR B O 1
ATOM 1113 N N . ASN B 1 28 ? -5.867 11.016 -9.453 1 94.62 28 ASN B N 1
ATOM 1114 C CA . ASN B 1 28 ? -5.621 12.062 -8.469 1 94.62 28 ASN B CA 1
ATOM 1115 C C . ASN B 1 28 ? -4.723 11.57 -7.336 1 94.62 28 ASN B C 1
ATOM 1117 O O . ASN B 1 28 ? -4.387 12.336 -6.426 1 94.62 28 ASN B O 1
ATOM 1121 N N . SER B 1 29 ? -4.293 10.344 -7.359 1 95.69 29 SER B N 1
ATOM 1122 C CA . SER B 1 29 ? -3.438 9.773 -6.32 1 95.69 29 SER B CA 1
ATOM 1123 C C . SER B 1 29 ? -2.129 10.547 -6.203 1 95.69 29 SER B C 1
ATOM 1125 O O . SER B 1 29 ? -1.636 10.773 -5.094 1 95.69 29 SER B O 1
ATOM 1127 N N . GLU B 1 30 ? -1.548 10.969 -7.309 1 93.81 30 GLU B N 1
ATOM 1128 C CA . GLU B 1 30 ? -0.309 11.734 -7.289 1 93.81 30 GLU B CA 1
ATOM 1129 C C . GLU B 1 30 ? -0.531 13.125 -6.691 1 93.81 30 GLU B C 1
ATOM 1131 O O . GLU B 1 30 ? 0.352 13.664 -6.027 1 93.81 30 GLU B O 1
ATOM 1136 N N . GLN B 1 31 ? -1.65 13.609 -7 1 95.56 31 GLN B N 1
ATOM 1137 C CA . GLN B 1 31 ? -1.994 14.891 -6.398 1 95.56 31 GLN B CA 1
ATOM 1138 C C . GLN B 1 31 ? -2.07 14.789 -4.879 1 95.56 31 GLN B C 1
ATOM 1140 O O . GLN B 1 31 ? -1.578 15.664 -4.164 1 95.56 31 GLN B O 1
ATOM 1145 N N . LEU B 1 32 ? -2.705 13.75 -4.402 1 97.44 32 LEU B N 1
ATOM 1146 C CA . LEU B 1 32 ? -2.758 13.492 -2.969 1 97.44 32 LEU B CA 1
ATOM 1147 C C . LEU B 1 32 ? -1.354 13.398 -2.381 1 97.44 32 LEU B C 1
ATOM 1149 O O . LEU B 1 32 ? -1.028 14.102 -1.422 1 97.44 32 LEU B O 1
ATOM 1153 N N . LYS B 1 33 ? -0.589 12.562 -2.939 1 96.88 33 LYS B N 1
ATOM 1154 C CA . LYS B 1 33 ? 0.779 12.344 -2.479 1 96.88 33 LYS B CA 1
ATOM 1155 C C . LYS B 1 33 ? 1.563 13.656 -2.449 1 96.88 33 LYS B C 1
ATOM 1157 O O . LYS B 1 33 ? 2.205 13.977 -1.447 1 96.88 33 LYS B O 1
ATOM 1162 N N . GLY B 1 34 ? 1.5 14.398 -3.561 1 97.5 34 GLY B N 1
ATOM 1163 C CA . GLY B 1 34 ? 2.215 15.664 -3.656 1 97.5 34 GLY B CA 1
ATOM 1164 C C . GLY B 1 34 ? 1.81 16.656 -2.59 1 97.5 34 GLY B C 1
ATOM 1165 O O . GLY B 1 34 ? 2.664 17.312 -1.98 1 97.5 34 GLY B O 1
ATOM 1166 N N . LYS B 1 35 ? 0.567 16.75 -2.385 1 98.12 35 LYS B N 1
ATOM 1167 C CA . LYS B 1 35 ? 0.059 17.688 -1.394 1 98.12 35 LYS B CA 1
ATOM 1168 C C . LYS B 1 35 ? 0.53 17.328 0.011 1 98.12 35 LYS B C 1
ATOM 1170 O O . LYS B 1 35 ? 0.962 18.188 0.774 1 98.12 35 LYS B O 1
ATOM 1175 N N . LEU B 1 36 ? 0.44 16.062 0.362 1 98.44 36 LEU B N 1
ATOM 1176 C CA . LEU B 1 36 ? 0.846 15.633 1.694 1 98.44 36 LEU B CA 1
ATOM 1177 C C . LEU B 1 36 ? 2.352 15.781 1.879 1 98.44 36 LEU B C 1
ATOM 1179 O O . LEU B 1 36 ? 2.816 16.141 2.963 1 98.44 36 LEU B O 1
ATOM 1183 N N . TYR B 1 37 ? 3.117 15.578 0.828 1 98.31 37 TYR B N 1
ATOM 1184 C CA . TYR B 1 37 ? 4.559 15.812 0.882 1 98.31 37 TYR B CA 1
ATOM 1185 C C . TYR B 1 37 ? 4.867 17.281 1.122 1 98.31 37 TYR B C 1
ATOM 1187 O O . TYR B 1 37 ? 5.746 17.609 1.919 1 98.31 37 TYR B O 1
ATOM 1195 N N . GLU B 1 38 ? 4.133 18.078 0.389 1 98.44 38 GLU B N 1
ATOM 1196 C CA . GLU B 1 38 ? 4.316 19.516 0.555 1 98.44 38 GLU B CA 1
ATOM 1197 C C . GLU B 1 38 ? 4.082 19.953 2.002 1 98.44 38 GLU B C 1
ATOM 1199 O O . GLU B 1 38 ? 4.852 20.734 2.557 1 98.44 38 GLU B O 1
ATOM 1204 N N . LEU B 1 39 ? 3.043 19.453 2.578 1 98.5 39 LEU B N 1
ATOM 1205 C CA . LEU B 1 39 ? 2.725 19.781 3.965 1 98.5 39 LEU B CA 1
ATOM 1206 C C . LEU B 1 39 ? 3.838 19.328 4.902 1 98.5 39 LEU B C 1
ATOM 1208 O O . LEU B 1 39 ? 4.227 20.062 5.812 1 98.5 39 LEU B O 1
ATOM 1212 N N . LEU B 1 40 ? 4.41 18.141 4.656 1 98.19 40 LEU B N 1
ATOM 1213 C CA . LEU B 1 40 ? 5.438 17.578 5.52 1 98.19 40 LEU B CA 1
ATOM 1214 C C . LEU B 1 40 ? 6.762 18.312 5.348 1 98.19 40 LEU B C 1
ATOM 1216 O O . LEU B 1 40 ? 7.59 18.328 6.262 1 98.19 40 LEU B O 1
ATOM 1220 N N . GLU B 1 41 ? 6.902 18.906 4.148 1 97.75 41 GLU B N 1
ATOM 1221 C CA . GLU B 1 41 ? 8.07 19.75 3.93 1 97.75 41 GLU B CA 1
ATOM 1222 C C . GLU B 1 41 ? 7.969 21.062 4.719 1 97.75 41 GLU B C 1
ATOM 1224 O O . GLU B 1 41 ? 8.977 21.578 5.207 1 97.75 41 GLU B O 1
ATOM 1229 N N . GLU B 1 42 ? 6.785 21.5 4.742 1 97.5 42 GLU B N 1
ATOM 1230 C CA . GLU B 1 42 ? 6.539 22.719 5.508 1 97.5 42 GLU B CA 1
ATOM 1231 C C . GLU B 1 42 ? 6.723 22.484 7.004 1 97.5 42 GLU B C 1
ATOM 1233 O O . GLU B 1 42 ? 7.348 23.281 7.695 1 97.5 42 GLU B O 1
ATOM 1238 N N . LYS B 1 43 ? 6.156 21.344 7.512 1 97.75 43 LYS B N 1
ATOM 1239 C CA . LYS B 1 43 ? 6.262 20.969 8.922 1 97.75 43 LYS B CA 1
ATOM 1240 C C . LYS B 1 43 ? 6.16 19.453 9.094 1 97.75 43 LYS B C 1
ATOM 1242 O O . LYS B 1 43 ? 5.148 18.859 8.727 1 97.75 43 LYS B O 1
ATOM 1247 N N . GLN B 1 44 ? 7.254 18.953 9.625 1 97.62 44 GLN B N 1
ATOM 1248 C CA . GLN B 1 44 ? 7.188 17.547 9.977 1 97.62 44 GLN B CA 1
ATOM 1249 C C . GLN B 1 44 ? 6.262 17.312 11.172 1 97.62 44 GLN B C 1
ATOM 1251 O O . GLN B 1 44 ? 6.555 17.766 12.281 1 97.62 44 GLN B O 1
ATOM 1256 N N . ALA B 1 45 ? 5.105 16.703 10.922 1 97.94 45 ALA B N 1
ATOM 1257 C CA . ALA B 1 45 ? 4.082 16.469 11.945 1 97.94 45 ALA B CA 1
ATOM 1258 C C . ALA B 1 45 ? 3.24 15.242 11.609 1 97.94 45 ALA B C 1
ATOM 1260 O O . ALA B 1 45 ? 3.219 14.789 10.461 1 97.94 45 ALA B O 1
ATOM 1261 N N . ASP B 1 46 ? 2.568 14.695 12.602 1 97.88 46 ASP B N 1
ATOM 1262 C CA . ASP B 1 46 ? 1.619 13.617 12.352 1 97.88 46 ASP B CA 1
ATOM 1263 C C . ASP B 1 46 ? 0.49 14.078 11.43 1 97.88 46 ASP B C 1
ATOM 1265 O O . ASP B 1 46 ? 0.113 15.25 11.445 1 97.88 46 ASP B O 1
ATOM 1269 N N . LEU B 1 47 ? 0.001 13.164 10.641 1 98.5 47 LEU B N 1
ATOM 1270 C CA . LEU B 1 47 ? -1.128 13.453 9.758 1 98.5 47 LEU B CA 1
ATOM 1271 C C . LEU B 1 47 ? -2.414 12.844 10.312 1 98.5 47 LEU B C 1
ATOM 1273 O O . LEU B 1 47 ? -2.475 11.641 10.57 1 98.5 47 LEU B O 1
ATOM 1277 N N . TYR B 1 48 ? -3.371 13.648 10.602 1 98.31 48 TYR B N 1
ATOM 1278 C CA . TYR B 1 48 ? -4.723 13.219 10.945 1 98.31 48 TYR B CA 1
ATOM 1279 C C . TYR B 1 48 ? -5.684 13.461 9.789 1 98.31 48 TYR B C 1
ATOM 1281 O O . TYR B 1 48 ? -6.047 14.602 9.5 1 98.31 48 TYR B O 1
ATOM 1289 N N . ILE B 1 49 ? -6.098 12.375 9.141 1 98.5 49 ILE B N 1
ATOM 1290 C CA . ILE B 1 49 ? -6.863 12.469 7.902 1 98.5 49 ILE B CA 1
ATOM 1291 C C . ILE B 1 49 ? -8.305 12.047 8.148 1 98.5 49 ILE B C 1
ATOM 1293 O O . ILE B 1 49 ? -8.57 10.891 8.492 1 98.5 49 ILE B O 1
ATOM 1297 N N . ASP B 1 50 ? -9.18 13.016 8.023 1 98.25 50 ASP B N 1
ATOM 1298 C CA . ASP B 1 50 ? -10.617 12.781 8.078 1 98.25 50 ASP B CA 1
ATOM 1299 C C . AS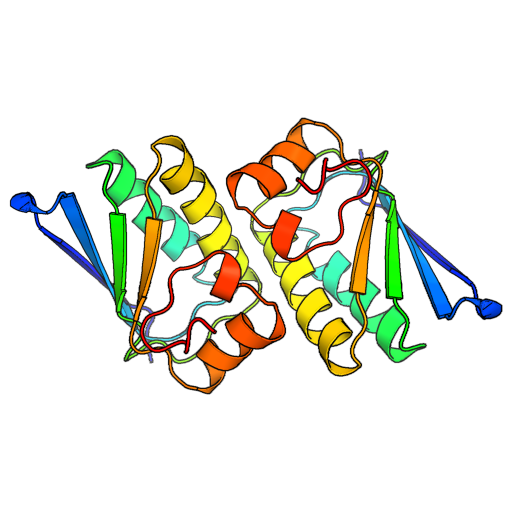P B 1 50 ? -11.141 12.266 6.734 1 98.25 50 ASP B C 1
ATOM 1301 O O . ASP B 1 50 ? -11.07 12.977 5.727 1 98.25 50 ASP B O 1
ATOM 1305 N N . CYS B 1 51 ? -11.695 11.055 6.691 1 97.94 51 CYS B N 1
ATOM 1306 C CA . CYS B 1 51 ? -12.133 10.414 5.457 1 97.94 51 CYS B CA 1
ATOM 1307 C C . CYS B 1 51 ? -13.656 10.344 5.391 1 97.94 51 CYS B C 1
ATOM 1309 O O . CYS B 1 51 ? -14.211 9.508 4.676 1 97.94 51 CYS B O 1
ATOM 1311 N N . SER B 1 52 ? -14.344 11.211 6.148 1 97.38 52 SER B N 1
ATOM 1312 C CA . SER B 1 52 ? -15.805 11.172 6.223 1 97.38 52 SER B CA 1
ATOM 1313 C C . SER B 1 52 ? -16.422 11.375 4.844 1 97.38 52 SER B C 1
ATOM 1315 O O . SER B 1 52 ? -17.531 10.891 4.578 1 97.38 52 SER B O 1
ATOM 1317 N N . ASN B 1 53 ? -15.734 12.062 3.916 1 97.62 53 ASN B N 1
ATOM 1318 C CA . ASN B 1 53 ? -16.281 12.336 2.592 1 97.62 53 ASN B CA 1
ATOM 1319 C C . ASN B 1 53 ? -15.461 11.656 1.497 1 97.62 53 ASN B C 1
ATOM 1321 O O . ASN B 1 53 ? -15.547 12.031 0.327 1 97.62 53 ASN B O 1
ATOM 1325 N N . LEU B 1 54 ? -14.562 10.727 1.863 1 97.69 54 LEU B N 1
ATOM 1326 C CA . LEU B 1 54 ? -13.867 9.875 0.898 1 97.69 54 LEU B CA 1
ATOM 1327 C C . LEU B 1 54 ? -14.75 8.711 0.473 1 97.69 54 LEU B C 1
ATOM 1329 O O . LEU B 1 54 ? -15.078 7.844 1.289 1 97.69 54 LEU B O 1
ATOM 1333 N N . GLU B 1 55 ? -15.023 8.609 -0.746 1 97.69 55 GLU B N 1
ATOM 1334 C CA . GLU B 1 55 ? -16.016 7.656 -1.245 1 97.69 55 GLU B CA 1
ATOM 1335 C C . GLU B 1 55 ? -15.344 6.367 -1.713 1 97.69 55 GLU B C 1
ATOM 1337 O O . GLU B 1 55 ? -15.961 5.301 -1.694 1 97.69 55 GLU B O 1
ATOM 1342 N N . TYR B 1 56 ? -14.188 6.555 -2.211 1 96.5 56 TYR B N 1
ATOM 1343 C CA . TYR B 1 56 ? -13.523 5.402 -2.809 1 96.5 56 TYR B CA 1
ATOM 1344 C C . TYR B 1 56 ? -12.016 5.605 -2.85 1 96.5 56 TYR B C 1
ATOM 1346 O O . TYR B 1 56 ? -11.539 6.734 -2.967 1 96.5 56 TYR B O 1
ATOM 1354 N N . ILE B 1 57 ? -11.25 4.484 -2.723 1 96.38 57 ILE B N 1
ATOM 1355 C CA . ILE B 1 57 ? -9.797 4.488 -2.896 1 96.38 57 ILE B CA 1
ATOM 1356 C C . ILE B 1 57 ? -9.367 3.225 -3.635 1 96.38 57 ILE B C 1
ATOM 1358 O O . ILE B 1 57 ? -9.82 2.125 -3.314 1 96.38 57 ILE B O 1
ATOM 1362 N N . ASP B 1 58 ? -8.555 3.389 -4.688 1 93.31 58 ASP B N 1
ATOM 1363 C CA . ASP B 1 58 ? -8.062 2.213 -5.398 1 93.31 58 ASP B CA 1
ATOM 1364 C C . ASP B 1 58 ? -6.609 1.917 -5.027 1 93.31 58 ASP B C 1
ATOM 1366 O O . ASP B 1 58 ? -6.102 2.43 -4.027 1 93.31 58 ASP B O 1
ATOM 1370 N N . SER B 1 59 ? -5.973 1.105 -5.754 1 91.81 59 SER B N 1
ATOM 1371 C CA . SER B 1 59 ? -4.613 0.666 -5.461 1 91.81 59 SER B CA 1
ATOM 1372 C C . SER B 1 59 ? -3.625 1.824 -5.551 1 91.81 59 SER B C 1
ATOM 1374 O O . SER B 1 59 ? -2.672 1.896 -4.773 1 91.81 59 SER B O 1
ATOM 1376 N N . THR B 1 60 ? -3.875 2.744 -6.504 1 93.06 60 THR B N 1
ATOM 1377 C CA . THR B 1 60 ? -2.977 3.889 -6.617 1 93.06 60 THR B CA 1
ATOM 1378 C C . THR B 1 60 ? -3.088 4.785 -5.387 1 93.06 60 THR B C 1
ATOM 1380 O O . THR B 1 60 ? -2.082 5.301 -4.895 1 93.06 60 THR B O 1
ATOM 1383 N N . GLY B 1 61 ? -4.281 4.945 -4.906 1 96.06 61 GLY B N 1
ATOM 1384 C CA . GLY B 1 61 ? -4.496 5.695 -3.68 1 96.06 61 GLY B CA 1
ATOM 1385 C C . GLY B 1 61 ? -3.828 5.07 -2.471 1 96.06 61 GLY B C 1
ATOM 1386 O O . GLY B 1 61 ? -3.195 5.77 -1.676 1 96.06 61 GLY B O 1
ATOM 1387 N N . LEU B 1 62 ? -3.926 3.818 -2.365 1 95.31 62 LEU B N 1
ATOM 1388 C CA . LEU B 1 62 ? -3.273 3.1 -1.276 1 95.31 62 LEU B CA 1
ATOM 1389 C C . LEU B 1 62 ? -1.757 3.246 -1.362 1 95.31 62 LEU B C 1
ATOM 1391 O O . LEU B 1 62 ? -1.095 3.49 -0.351 1 95.31 62 LEU B O 1
ATOM 1395 N N . GLY B 1 63 ? -1.263 3.068 -2.564 1 95.62 63 GLY B N 1
ATOM 1396 C CA . GLY B 1 63 ? 0.162 3.262 -2.779 1 95.62 63 GLY B CA 1
ATOM 1397 C C . GLY B 1 63 ? 0.641 4.648 -2.389 1 95.62 63 GLY B C 1
ATOM 1398 O O . GLY B 1 63 ? 1.707 4.797 -1.789 1 95.62 63 GLY B O 1
ATOM 1399 N N . SER B 1 64 ? -0.134 5.645 -2.709 1 96.31 64 SER B N 1
ATOM 1400 C CA . SER B 1 64 ? 0.209 7.016 -2.342 1 96.31 64 SER B CA 1
ATOM 1401 C C . SER B 1 64 ? 0.267 7.184 -0.827 1 96.31 64 SER B C 1
ATOM 1403 O O . SER B 1 64 ? 1.186 7.816 -0.302 1 96.31 64 SER B O 1
ATOM 1405 N N . LEU B 1 65 ? -0.715 6.586 -0.124 1 96.81 65 LEU B N 1
ATOM 1406 C CA . LEU B 1 65 ? -0.727 6.668 1.333 1 96.81 65 LEU B CA 1
ATOM 1407 C C . LEU B 1 65 ? 0.49 5.965 1.926 1 96.81 65 LEU B C 1
ATOM 1409 O O . LEU B 1 65 ? 1.091 6.461 2.883 1 96.81 65 LEU B O 1
ATOM 1413 N N . VAL B 1 66 ? 0.87 4.898 1.374 1 95.06 66 VAL B N 1
ATOM 1414 C CA . VAL B 1 66 ? 2.041 4.156 1.826 1 95.06 66 VAL B CA 1
ATOM 1415 C C . VAL B 1 66 ? 3.301 4.992 1.6 1 95.06 66 VAL B C 1
ATOM 1417 O O . VAL B 1 66 ? 4.188 5.035 2.457 1 95.06 66 VAL B O 1
ATOM 1420 N N . SER B 1 67 ? 3.381 5.621 0.461 1 95.19 67 SER B N 1
ATOM 1421 C CA . SER B 1 67 ? 4.516 6.488 0.168 1 95.19 67 SER B CA 1
ATOM 1422 C C . SER B 1 67 ? 4.621 7.625 1.18 1 95.19 67 SER B C 1
ATOM 1424 O O . SER B 1 67 ? 5.715 7.957 1.641 1 95.19 67 SER B O 1
ATOM 1426 N N . VAL B 1 68 ? 3.527 8.195 1.481 1 97.5 68 VAL B N 1
ATOM 1427 C CA . VAL B 1 68 ? 3.506 9.273 2.463 1 97.5 68 VAL B CA 1
ATOM 1428 C C . VAL B 1 68 ? 3.904 8.734 3.834 1 97.5 68 VAL B C 1
ATOM 1430 O O . VAL B 1 68 ? 4.629 9.398 4.582 1 97.5 68 VAL B O 1
ATOM 1433 N N . LEU B 1 69 ? 3.406 7.543 4.125 1 96.12 69 LEU B N 1
ATOM 1434 C CA . LEU B 1 69 ? 3.76 6.91 5.391 1 96.12 69 LEU B CA 1
ATOM 1435 C C . LEU B 1 69 ? 5.27 6.727 5.504 1 96.12 69 LEU B C 1
ATOM 1437 O O . LEU B 1 69 ? 5.852 6.957 6.566 1 96.12 69 LEU B O 1
ATOM 1441 N N . LYS B 1 70 ? 5.902 6.324 4.461 1 93.94 70 LYS B N 1
ATOM 1442 C CA . LYS B 1 70 ? 7.355 6.191 4.43 1 93.94 70 LYS B CA 1
ATOM 1443 C C . LYS B 1 70 ? 8.039 7.484 4.863 1 93.94 70 LYS B C 1
ATOM 1445 O O . LYS B 1 70 ? 8.953 7.465 5.688 1 93.94 70 LYS B O 1
ATOM 1450 N N . LYS B 1 71 ? 7.57 8.539 4.348 1 95.62 71 LYS B N 1
ATOM 1451 C CA . LYS B 1 71 ? 8.141 9.844 4.672 1 95.62 71 LYS B CA 1
ATOM 1452 C C . LYS B 1 71 ? 7.887 10.195 6.137 1 95.62 71 LYS B C 1
ATOM 1454 O O . LYS B 1 71 ? 8.789 10.672 6.828 1 95.62 71 LYS B O 1
ATOM 1459 N N . VAL B 1 72 ? 6.684 9.945 6.582 1 97.25 72 VAL B N 1
ATOM 1460 C CA . VAL B 1 72 ? 6.285 10.273 7.945 1 97.25 72 VAL B CA 1
ATOM 1461 C C . VAL B 1 72 ? 7.113 9.469 8.938 1 97.25 72 VAL B C 1
ATOM 1463 O O . VAL B 1 72 ? 7.527 9.984 9.977 1 97.25 72 VAL B O 1
ATOM 1466 N N . LYS B 1 73 ? 7.402 8.258 8.586 1 95.44 73 LYS B N 1
ATOM 1467 C CA . LYS B 1 73 ? 8.125 7.355 9.477 1 95.44 73 LYS B CA 1
ATOM 1468 C C . LYS B 1 73 ? 9.594 7.75 9.586 1 95.44 73 LYS B C 1
ATOM 1470 O O . LYS B 1 73 ? 10.266 7.402 10.562 1 95.44 73 LYS B O 1
ATOM 1475 N N . GLN B 1 74 ? 10.047 8.469 8.625 1 94.06 74 GLN B N 1
ATOM 1476 C CA . GLN B 1 74 ? 11.438 8.906 8.641 1 94.06 74 GLN B CA 1
ATOM 1477 C C . GLN B 1 74 ? 11.719 9.805 9.844 1 94.06 74 GLN B C 1
ATOM 1479 O O . GLN B 1 74 ? 12.867 9.93 10.273 1 94.06 74 GLN B O 1
ATOM 1484 N N . PHE B 1 75 ? 10.672 10.414 10.398 1 95.12 75 PHE B N 1
ATOM 1485 C CA . PHE B 1 75 ? 10.867 11.242 11.578 1 95.12 75 PHE B CA 1
ATOM 1486 C C . PHE B 1 75 ? 10.023 10.727 12.742 1 95.12 75 PHE B C 1
ATOM 1488 O O . PHE B 1 75 ? 9.578 11.508 13.586 1 95.12 75 PHE B O 1
ATOM 1495 N N . ASN B 1 76 ? 9.648 9.438 12.656 1 94.44 76 ASN B N 1
ATOM 1496 C CA . ASN B 1 76 ? 8.953 8.688 13.703 1 94.44 76 ASN B CA 1
ATOM 1497 C C . ASN B 1 76 ? 7.539 9.219 13.93 1 94.44 76 ASN B C 1
ATOM 1499 O O . ASN B 1 76 ? 7.051 9.227 15.062 1 94.44 76 ASN B O 1
ATOM 1503 N N . GLY B 1 77 ? 6.969 9.742 12.836 1 95.69 77 GLY B N 1
ATOM 1504 C CA . GLY B 1 77 ? 5.578 10.156 12.883 1 95.69 77 GLY B CA 1
ATOM 1505 C C . GLY B 1 77 ? 4.609 9.055 12.492 1 95.69 77 GLY B C 1
ATOM 1506 O O . GLY B 1 77 ? 5.02 7.91 12.281 1 95.69 77 GLY B O 1
ATOM 1507 N N . ASN B 1 78 ? 3.232 9.492 12.445 1 95.5 78 ASN B N 1
ATOM 1508 C CA . ASN B 1 78 ? 2.188 8.531 12.117 1 95.5 78 ASN B CA 1
ATOM 1509 C C . ASN B 1 78 ? 1.091 9.164 11.266 1 95.5 78 ASN B C 1
ATOM 1511 O O . ASN B 1 78 ? 0.964 10.391 11.219 1 95.5 78 ASN B O 1
ATOM 1515 N N . ILE B 1 79 ? 0.422 8.297 10.594 1 97.38 79 ILE B N 1
ATOM 1516 C CA . ILE B 1 79 ? -0.78 8.695 9.867 1 97.38 79 ILE B CA 1
ATOM 1517 C C . ILE B 1 79 ? -2.012 8.102 10.547 1 97.38 79 ILE B C 1
ATOM 1519 O O . ILE B 1 79 ? -2.111 6.887 10.719 1 97.38 79 ILE B O 1
ATOM 1523 N N . HIS B 1 80 ? -2.871 9 10.953 1 97.31 80 HIS B N 1
ATOM 1524 C CA . HIS B 1 80 ? -4.148 8.609 11.547 1 97.31 80 HIS B CA 1
ATOM 1525 C C . HIS B 1 80 ? -5.293 8.82 10.555 1 97.31 80 HIS B C 1
ATOM 1527 O O . HIS B 1 80 ? -5.449 9.906 10 1 97.31 80 HIS B O 1
ATOM 1533 N N . LEU B 1 81 ? -6.012 7.738 10.32 1 98.06 81 LEU B N 1
ATOM 1534 C CA . LEU B 1 81 ? -7.203 7.82 9.477 1 98.06 81 LEU B CA 1
ATOM 1535 C C . LEU B 1 81 ? -8.469 7.746 10.32 1 98.06 81 LEU B C 1
ATOM 1537 O O . LEU B 1 81 ? -8.562 6.93 11.242 1 98.06 81 LEU B O 1
ATOM 1541 N N . SER B 1 82 ? -9.422 8.633 10.031 1 97.5 82 SER B N 1
ATOM 1542 C CA . SER B 1 82 ? -10.664 8.617 10.797 1 97.5 82 SER B CA 1
ATOM 1543 C C . SER B 1 82 ? -11.875 8.68 9.867 1 97.5 82 SER B C 1
ATOM 1545 O O . SER B 1 82 ? -11.766 9.125 8.727 1 97.5 82 SER B O 1
ATOM 1547 N N . GLN B 1 83 ? -13 8.094 10.359 1 97.44 83 GLN B N 1
ATOM 1548 C CA . GLN B 1 83 ? -14.328 8.172 9.75 1 97.44 83 GLN B CA 1
ATOM 1549 C C . GLN B 1 83 ? -14.328 7.559 8.352 1 97.44 83 GLN B C 1
ATOM 1551 O O . GLN B 1 83 ? -14.891 8.125 7.418 1 97.44 83 GLN B O 1
ATOM 1556 N N . LEU B 1 84 ? -13.57 6.438 8.227 1 97 84 LEU B N 1
ATOM 1557 C CA . LEU B 1 84 ? -13.602 5.707 6.961 1 97 84 LEU B CA 1
ATOM 1558 C C . LEU B 1 84 ? -14.984 5.133 6.695 1 97 84 LEU B C 1
ATOM 1560 O O . LEU B 1 84 ? -15.609 4.555 7.59 1 97 84 LEU B O 1
ATOM 1564 N N . LYS B 1 85 ? -15.43 5.371 5.551 1 96.62 85 LYS B N 1
ATOM 1565 C CA . LYS B 1 85 ? -16.656 4.676 5.168 1 96.62 85 LYS B CA 1
ATOM 1566 C C . LYS B 1 85 ? -16.453 3.166 5.145 1 96.62 85 LYS B C 1
ATOM 1568 O O . LYS B 1 85 ? -15.328 2.691 4.961 1 96.62 85 LYS B O 1
ATOM 1573 N N . PRO B 1 86 ? -17.484 2.414 5.312 1 95.38 86 PRO B N 1
ATOM 1574 C CA . PRO B 1 86 ? -17.359 0.958 5.426 1 95.38 86 PRO B CA 1
ATOM 1575 C C . PRO B 1 86 ? -16.609 0.333 4.25 1 95.38 86 PRO B C 1
ATOM 1577 O O . PRO B 1 86 ? -15.773 -0.55 4.445 1 95.38 86 PRO B O 1
ATOM 1580 N N . ASN B 1 87 ? -16.922 0.81 3.018 1 94.56 87 ASN B N 1
ATOM 1581 C CA . ASN B 1 87 ? -16.281 0.235 1.834 1 94.56 87 ASN B CA 1
ATOM 1582 C C . ASN B 1 87 ? -14.789 0.523 1.8 1 94.56 87 ASN B C 1
ATOM 1584 O O . ASN B 1 87 ? -14.008 -0.302 1.331 1 94.56 87 ASN B O 1
ATOM 1588 N N . VAL B 1 88 ? -14.367 1.662 2.311 1 95.5 88 VAL B N 1
ATOM 1589 C CA . VAL B 1 88 ? -12.953 2.027 2.367 1 95.5 88 VAL B CA 1
ATOM 1590 C C . VAL B 1 88 ? -12.273 1.301 3.529 1 95.5 88 VAL B C 1
ATOM 1592 O O . VAL B 1 88 ? -11.188 0.747 3.373 1 95.5 88 VAL B O 1
ATOM 1595 N N . ALA B 1 89 ? -12.992 1.238 4.676 1 95.25 89 ALA B N 1
ATOM 1596 C CA . ALA B 1 89 ? -12.469 0.566 5.863 1 95.25 89 ALA B CA 1
ATOM 1597 C C . ALA B 1 89 ? -12.234 -0.917 5.594 1 95.25 89 ALA B C 1
ATOM 1599 O O . ALA B 1 89 ? -11.258 -1.496 6.078 1 95.25 89 ALA B O 1
ATOM 1600 N N . LYS B 1 90 ? -13.07 -1.466 4.859 1 93.06 90 LYS B N 1
ATOM 1601 C CA . LYS B 1 90 ? -12.984 -2.889 4.543 1 93.06 90 LYS B CA 1
ATOM 1602 C C . LYS B 1 90 ? -11.688 -3.215 3.809 1 93.06 90 LYS B C 1
ATOM 1604 O O . LYS B 1 90 ? -11.078 -4.258 4.047 1 93.06 90 LYS B O 1
ATOM 1609 N N . ILE B 1 91 ? -11.273 -2.365 2.947 1 92.88 91 ILE B N 1
ATOM 1610 C CA . ILE B 1 91 ? -10.047 -2.572 2.182 1 92.88 91 ILE B CA 1
ATOM 1611 C C . ILE B 1 91 ? -8.852 -2.627 3.129 1 92.88 91 ILE B C 1
ATOM 1613 O O . ILE B 1 91 ? -7.996 -3.512 3.012 1 92.88 91 ILE B O 1
ATOM 1617 N N . PHE B 1 92 ? -8.773 -1.749 4.074 1 94.31 92 PHE B N 1
ATOM 1618 C CA . PHE B 1 92 ? -7.672 -1.707 5.031 1 94.31 92 PHE B CA 1
ATOM 1619 C C . PHE B 1 92 ? -7.676 -2.949 5.914 1 94.31 92 PHE B C 1
ATOM 1621 O O . PHE B 1 92 ? -6.613 -3.492 6.234 1 94.31 92 PHE B O 1
ATOM 1628 N N . LYS B 1 93 ? -8.867 -3.371 6.242 1 92.94 93 LYS B N 1
ATOM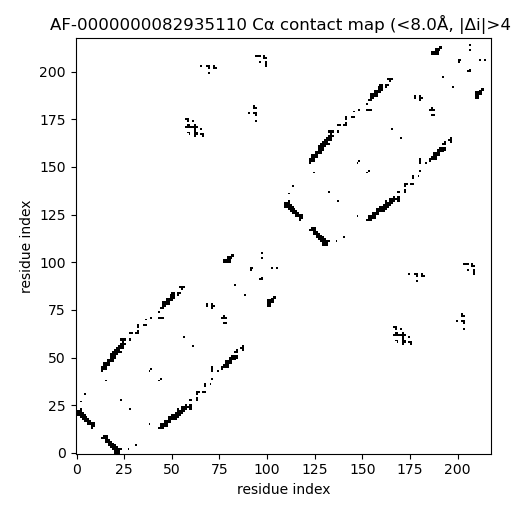 1629 C CA . LYS B 1 93 ? -9 -4.527 7.125 1 92.94 93 LYS B CA 1
ATOM 1630 C C . LYS B 1 93 ? -8.594 -5.812 6.402 1 92.94 93 LYS B C 1
ATOM 1632 O O . LYS B 1 93 ? -7.793 -6.594 6.918 1 92.94 93 LYS B O 1
ATOM 1637 N N . ILE B 1 94 ? -9.117 -5.969 5.199 1 91.56 94 ILE B N 1
ATOM 1638 C CA . ILE B 1 94 ? -8.891 -7.191 4.441 1 91.56 94 ILE B CA 1
ATOM 1639 C C . ILE B 1 94 ? -7.398 -7.336 4.137 1 91.56 94 ILE B C 1
ATOM 1641 O O . ILE B 1 94 ? -6.863 -8.445 4.145 1 91.56 94 ILE B O 1
ATOM 1645 N N . THR B 1 95 ? -6.734 -6.195 3.92 1 90.44 95 THR B N 1
ATOM 1646 C CA . THR B 1 95 ? -5.332 -6.234 3.518 1 90.44 95 THR B CA 1
ATOM 1647 C C . THR B 1 95 ? -4.418 -6.129 4.734 1 90.44 95 THR B C 1
ATOM 1649 O O . THR B 1 95 ? -3.195 -6.051 4.598 1 90.44 95 THR B O 1
ATOM 1652 N N . ASP B 1 96 ? -4.965 -5.934 5.953 1 90.62 96 ASP B N 1
ATOM 1653 C CA . ASP B 1 96 ? -4.242 -5.785 7.211 1 90.62 96 ASP B CA 1
ATOM 1654 C C . ASP B 1 96 ? -3.463 -4.473 7.25 1 90.62 96 ASP B C 1
ATOM 1656 O O . ASP B 1 96 ? -2.447 -4.367 7.941 1 90.62 96 ASP B O 1
ATOM 1660 N N . LEU B 1 97 ? -3.865 -3.516 6.445 1 92.81 97 LEU B N 1
ATOM 1661 C CA . LEU B 1 97 ? -3.223 -2.207 6.469 1 92.81 97 LEU B CA 1
ATOM 1662 C C . LEU B 1 97 ? -3.588 -1.446 7.738 1 92.81 97 LEU B C 1
ATOM 1664 O O . LEU B 1 97 ? -2.934 -0.461 8.086 1 92.81 97 LEU B O 1
ATOM 1668 N N . ASN B 1 98 ? -4.66 -1.914 8.359 1 90.44 98 ASN B N 1
ATOM 1669 C CA . ASN B 1 98 ? -5.016 -1.34 9.648 1 90.44 98 ASN B CA 1
ATOM 1670 C C . ASN B 1 98 ? -3.951 -1.633 10.703 1 90.44 98 ASN B C 1
ATOM 1672 O O . ASN B 1 98 ? -3.955 -1.031 11.781 1 90.44 98 ASN B O 1
ATOM 1676 N N . LYS B 1 99 ? -3.027 -2.459 10.391 1 89.44 99 LYS B N 1
ATOM 1677 C CA . LYS B 1 99 ? -1.885 -2.717 11.258 1 89.44 99 LYS B CA 1
ATOM 1678 C C . LYS B 1 99 ? -0.766 -1.709 11.016 1 89.44 99 LYS B C 1
ATOM 1680 O O . LYS B 1 99 ? 0.161 -1.593 11.82 1 89.44 99 LYS B O 1
ATOM 1685 N N . VAL B 1 100 ? -0.835 -1.011 9.938 1 91.44 100 VAL B N 1
ATOM 1686 C CA . VAL B 1 100 ? 0.219 -0.109 9.492 1 91.44 100 VAL B CA 1
ATOM 1687 C C . VAL B 1 100 ? -0.234 1.34 9.656 1 91.44 100 VAL B C 1
ATOM 1689 O O . VAL B 1 100 ? 0.556 2.203 10.047 1 91.44 100 VAL B O 1
ATOM 1692 N N . PHE B 1 101 ? -1.508 1.533 9.406 1 93.44 101 PHE B N 1
ATOM 1693 C CA . PHE B 1 101 ? -2.137 2.834 9.609 1 93.44 101 PHE B CA 1
ATOM 1694 C C . PHE B 1 101 ? -2.939 2.852 10.906 1 93.44 101 PHE B C 1
ATOM 1696 O O . PHE B 1 101 ? -3.572 1.855 11.266 1 93.44 101 PHE B O 1
ATOM 1703 N N . MET B 1 102 ? -2.902 3.969 11.555 1 92.25 102 MET B N 1
ATOM 1704 C CA . MET B 1 102 ? -3.768 4.117 12.719 1 92.25 102 MET B CA 1
ATOM 1705 C C . MET B 1 102 ? -5.18 4.516 12.297 1 92.25 102 MET B C 1
ATOM 1707 O O . MET B 1 102 ? -5.398 5.633 11.828 1 92.25 102 MET B O 1
ATOM 1711 N N . ILE B 1 103 ? -6.039 3.561 12.43 1 93.31 103 ILE B N 1
ATOM 1712 C CA . ILE B 1 103 ? -7.414 3.811 12.008 1 93.31 103 ILE B CA 1
ATOM 1713 C C . ILE B 1 103 ? -8.312 3.945 13.234 1 93.31 103 ILE B C 1
ATOM 1715 O O . ILE B 1 103 ? -8.383 3.035 14.062 1 93.31 103 ILE B O 1
ATOM 1719 N N . GLU B 1 104 ? -8.852 5.055 13.352 1 83.81 104 GLU B N 1
ATOM 1720 C CA . GLU B 1 104 ? -9.758 5.309 14.469 1 83.81 104 GLU B CA 1
ATOM 1721 C C . GLU B 1 104 ? -11.016 4.449 14.367 1 83.81 104 GLU B C 1
ATOM 1723 O O . GLU B 1 104 ? -11.594 4.312 13.289 1 83.81 104 GLU B O 1
ATOM 1728 N N . GLY B 1 105 ? -11.406 3.873 15.531 1 72 105 GLY B N 1
ATOM 1729 C CA . GLY B 1 105 ? -12.586 3.021 15.586 1 72 105 GLY B CA 1
ATOM 1730 C C . GLY B 1 105 ? -12.297 1.576 15.227 1 72 105 GLY B C 1
ATOM 1731 O O . GLY B 1 105 ? -13.18 0.721 15.305 1 72 105 GLY B O 1
ATOM 1732 N N . ALA B 1 106 ? -11.227 1.335 14.508 1 63.78 106 ALA B N 1
ATOM 1733 C CA . ALA B 1 106 ? -10.859 -0.055 14.242 1 63.78 106 A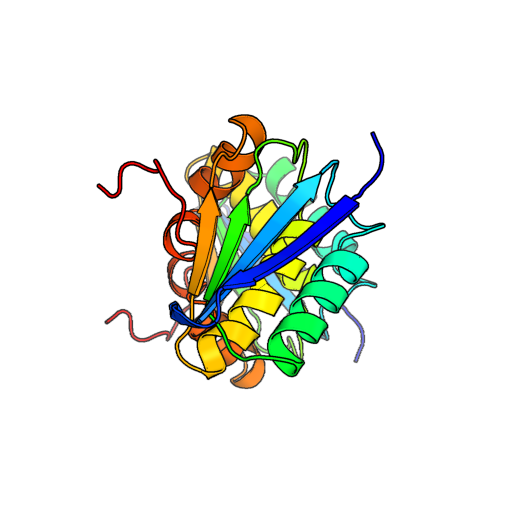LA B CA 1
ATOM 1734 C C . ALA B 1 106 ? -10.5 -0.784 15.531 1 63.78 106 ALA B C 1
ATOM 1736 O O . ALA B 1 106 ? -9.984 -0.176 16.469 1 63.78 106 ALA B O 1
ATOM 1737 N N . ALA B 1 107 ? -11.383 -1.734 16.094 1 46.97 107 ALA B N 1
ATOM 1738 C CA . ALA B 1 107 ? -11.188 -2.473 17.344 1 46.97 107 ALA B CA 1
ATOM 1739 C C . ALA B 1 107 ? -9.789 -3.07 17.406 1 46.97 107 ALA B C 1
ATOM 1741 O O . ALA B 1 107 ? -9.352 -3.754 16.484 1 46.97 107 ALA B O 1
ATOM 1742 N N . HIS B 1 108 ? -8.812 -2.35 17.859 1 44.66 108 HIS B N 1
ATOM 1743 C CA . HIS B 1 108 ? -7.488 -2.906 18.109 1 44.66 108 HIS B CA 1
ATOM 1744 C C . HIS B 1 108 ? -7.578 -4.215 18.891 1 44.66 108 HIS B C 1
ATOM 1746 O O . HIS B 1 108 ? -8.102 -4.242 20 1 44.66 108 HIS B O 1
ATOM 1752 N N . GLU B 1 109 ? -8.062 -5.25 18.344 1 37.31 109 GLU B N 1
ATOM 1753 C CA . GLU B 1 109 ? -7.914 -6.379 19.25 1 37.31 109 GLU B CA 1
ATOM 1754 C C . GLU B 1 109 ? -6.445 -6.691 19.516 1 37.31 109 GLU B C 1
ATOM 1756 O O . GLU B 1 109 ? -5.594 -6.457 18.656 1 37.31 109 GLU B O 1
#

Nearest PDB structures (foldseek):
  6m36-assembly1_H  TM=9.321E-01  e=2.707E-10  Bacillus subtilis subsp. subtilis str. 168
  1th8-assembly1_B  TM=8.887E-01  e=4.723E-09  Geobacillus stearothermophilus
  1til-assembly1_B  TM=9.214E-01  e=2.730E-08  Geobacillus stearothermophilus
  4hyl-assembly1_A  TM=8.701E-01  e=1.386E-07  Haliangium ochraceum DSM 14365
  4qtp-assembly2_B  TM=8.065E-01  e=4.066E-06  Mycobacterium avium subsp. paratuberculosis K-10

Secondary structure (DSSP, 8-state):
---EEEEEEETTTTEEEEEEEEEESTTTHHHHHHHHHHHHHH---EEEEEEEEEEEE-HHHHHHHHHHHHHHHTTT--EEEES--HHHHHHHHHTTGGGTSEETTS---/---EEEEEEETTTTEEEEEEEEEESTTTHHHHHHHHHHHHHH---EEEEEEEEEEEE-HHHHHHHHHHHHHHHTTT--EEEES--HHHHHHHHHTTGGGTSEETTS---

Organism: NCBI:txid1450156

Solvent-accessible surface area (backbone atoms only — not comparable to full-atom values): 11315 Å² total; per-residue (Å²): 122,70,71,45,76,46,75,45,77,40,74,92,76,42,30,36,43,31,38,41,32,20,56,29,30,82,87,43,17,61,56,53,37,51,51,55,48,52,49,42,71,74,46,83,45,29,38,38,36,39,24,73,51,36,75,41,67,41,35,37,24,51,6,24,53,48,50,49,41,39,58,36,36,73,74,73,42,52,53,34,40,31,56,58,38,68,78,51,42,45,53,32,54,60,42,43,42,54,79,58,38,46,47,59,87,59,78,78,122,121,71,72,45,78,48,74,45,77,41,74,92,77,42,30,35,44,31,38,41,32,20,55,29,30,81,87,43,16,62,56,52,37,51,53,55,49,51,50,44,70,75,46,82,48,28,39,38,35,39,24,73,51,36,74,42,68,40,37,36,25,50,6,26,52,49,50,49,41,38,58,37,37,74,74,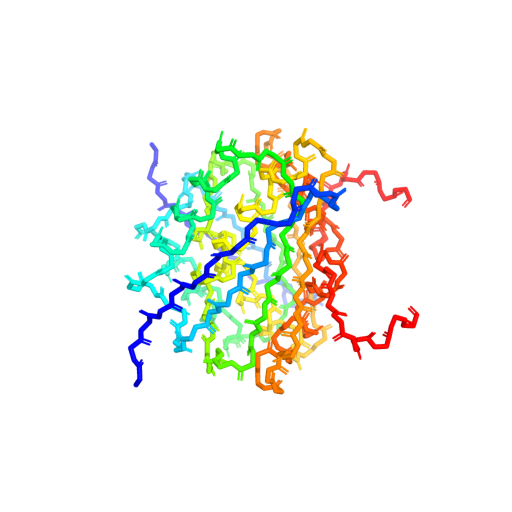73,41,51,52,34,40,30,55,58,38,69,77,52,42,47,53,31,55,61,41,43,41,56,79,57,37,46,46,59,86,58,78,78,123

Sequence (218 aa):
MDFKITHKLNESDHQWHISIEGEIDIYNSEQLKGKLYELLEEKQADLYIDCSNLEYIDSTGLGSLVSVLKKVKQFNGNIHLSQLKPNVAKIFKITDLNKVFMIEGAAHEMDFKITHKLNESDHQWHISIEGEIDIYNSEQLKGKLYELLEEKQADLYIDCSNLEYIDSTGLGSLVSVLKKVKQFNGNIHLSQLKPNVAKIFKITDLNKVFMIEGAAHE

Foldseek 3Di:
DDWDKDWDADPVQQEIEMETAEEADPVCLVVVLVVLVVVCVVGLGAYEYECLHYDYYDPSNVVSVVVSQVVNPVVPYAYEYENDDPVRVVVCVVVVVCVVHPYPPPPPD/DDWDKDWDADPVQQEIEMETAEEADPVCLVVVLVVLVVVCVVGLGAYEYECLHYDYYDPSNVVSVVVSQVVNPVVPYAYEYENDDPVRVVVCVVVVVCVVHPYPPPPPD

Radius of gyration: 17.36 Å; Cα contacts (8 Å, |Δi|>4): 420; chains: 2; bounding box: 36×54×39 Å